Protein AF-0000000083548857 (afdb_homodimer)

pLDDT: mean 79.3, std 21.96, range [31.47, 98.75]

Nearest PDB structures (foldseek):
  2b0l-assembly1_A-2  TM=7.527E-01  e=9.906E-03  Bacillus subtilis
  3eco-assembly1_A  TM=6.206E-01  e=4.996E-03  Staphylococcus aureus subsp. aureus Mu50
  3e6m-assembly4_H  TM=4.960E-01  e=1.964E-02  Ruegeria pomeroyi
  3fm5-assembly3_D  TM=5.740E-01  e=5.657E-02  Rhodococcus jostii RHA1
  3cjn-assembly1_A-2  TM=5.282E-01  e=8.745E-02  Ruegeria pomeroyi DSS-3

Secondary structure (DSSP, 8-state):
--HHHHHHHH-SSEEEEEHHHHT-TTS-HHHHHHHHHHHHHS-TT-SEE---HHHHHHHHT--HHHHHHHHHHHHHTTSEEEE--TTSPPEEEEHHHHHHHHHHHHHHHHHHHHHHHHT----------------THHHHHHHT---/--HHHHHHHH-SSEEEEEHHHHT-TTS-HHHHHHHHHHHHHS-TT-SEE---HHHHHHHHT--HHHHHHHHHHHHHTTSEEEE--TTSPPEEEEHHHHHHHHHHHHHHHHHHHHHHHHT----------------HHHHHHHHT---

InterPro domains:
  IPR036388 Winged helix-like DNA-binding domain superfamily [G3DSA:1.10.10.10] (1-128)
  IPR036390 Winged helix DNA-binding domain superfamily [SSF46785] (10-87)

Sequence (294 aa):
MSKSKFIESNSQGYVNINKEFLFDTNLNNTDKTLYIVLQSTCWGDKDSCFPSQKTLAQAINRSIRTIQRSLKKLKQLGYILVELRIGTSNLYTMLKKIISQKSEKAVKKVNELRQKFGNKKKQDNWNDYPQREYNFDELEKKLLGWEMSKSKFIESNSQGYVNINKEFLFDTNLNNTDKTLYIVLQSTCWGDKDSCFPSQKTLAQAINRSIRTIQRSLKKLKQLGYILVELRIGTSNLYTMLKKIISQKSEKAVKKVNELRQKFGNKKKQDNWNDYPQREYNFDELEKKLLGWE

Solvent-accessible surface area (backbone atoms only — not comparable to full-atom values): 16847 Å² total; per-residue (Å²): 127,54,65,68,57,49,47,66,72,48,29,67,59,73,36,78,39,53,23,52,66,70,59,40,82,90,51,53,42,60,41,50,47,50,51,51,53,52,54,51,61,16,59,82,92,43,46,47,36,53,70,36,62,67,49,51,13,56,63,68,72,47,51,56,68,56,46,52,52,35,51,51,49,37,37,73,72,58,47,33,46,79,42,87,38,88,98,52,49,40,41,38,33,39,44,63,56,48,51,52,51,49,50,49,50,48,50,48,51,51,48,53,49,42,51,62,54,58,72,56,69,75,85,69,83,64,85,72,68,79,77,76,80,73,68,59,68,62,52,52,59,64,63,62,65,70,123,127,55,63,67,60,50,48,65,72,48,29,68,61,71,36,77,40,53,23,51,66,70,58,39,82,89,51,52,41,60,41,51,46,50,52,51,53,51,54,51,61,17,60,85,90,42,46,48,34,52,71,37,63,67,48,51,14,56,63,69,72,48,51,56,68,57,47,52,53,34,52,49,50,37,37,75,72,58,46,33,47,79,43,86,39,88,96,51,48,39,39,37,33,38,44,62,54,47,52,53,50,49,49,49,48,48,51,50,50,51,47,53,50,43,52,62,53,57,70,55,69,72,82,68,82,64,83,73,67,78,75,76,80,74,67,60,70,61,52,52,56,65,65,60,65,67,124

Structure (mmCIF, N/CA/C/O backbone):
data_AF-0000000083548857-model_v1
#
loop_
_entity.id
_entity.type
_entity.pdbx_description
1 polymer 'Helix-turn-helix domain-containing protein'
#
loop_
_atom_site.group_PDB
_atom_site.id
_atom_site.type_symbol
_atom_site.label_atom_id
_atom_site.label_alt_id
_atom_site.label_comp_id
_atom_site.label_asym_id
_atom_site.label_entity_id
_atom_site.label_seq_id
_atom_site.pdbx_PDB_ins_code
_atom_site.Cartn_x
_atom_site.Cartn_y
_atom_site.Cartn_z
_atom_site.occupancy
_atom_site.B_iso_or_equiv
_atom_site.auth_seq_id
_atom_site.auth_comp_id
_atom_site.auth_asym_id
_atom_site.auth_atom_id
_atom_site.pdbx_PDB_model_num
ATOM 1 N N . MET A 1 1 ? -22.156 -5.062 -6.836 1 59.81 1 MET A N 1
ATOM 2 C CA . MET A 1 1 ? -21.516 -3.895 -7.438 1 59.81 1 MET A CA 1
ATOM 3 C C . MET A 1 1 ? -20.469 -4.316 -8.461 1 59.81 1 MET A C 1
ATOM 5 O O . MET A 1 1 ? -19.688 -5.242 -8.219 1 59.81 1 MET A O 1
ATOM 9 N N . SER A 1 2 ? -20.562 -3.711 -9.688 1 74.75 2 SER A N 1
ATOM 10 C CA . SER A 1 2 ? -19.609 -4.043 -10.742 1 74.75 2 SER A CA 1
ATOM 11 C C . SER A 1 2 ? -18.203 -3.605 -10.383 1 74.75 2 SER A C 1
ATOM 13 O O . SER A 1 2 ? -18.016 -2.701 -9.562 1 74.75 2 SER A O 1
ATOM 15 N N . LYS A 1 3 ? -17.25 -4.348 -10.945 1 74.19 3 LYS A N 1
ATOM 16 C CA . LYS A 1 3 ? -15.836 -4.023 -10.773 1 74.19 3 LYS A CA 1
ATOM 17 C C . LYS A 1 3 ? -15.57 -2.549 -11.062 1 74.19 3 LYS A C 1
ATOM 19 O O . LYS A 1 3 ? -14.891 -1.871 -10.289 1 74.19 3 LYS A O 1
ATOM 24 N N . SER A 1 4 ? -16.078 -2.148 -12.117 1 74.69 4 SER A N 1
ATOM 25 C CA . SER A 1 4 ? -15.812 -0.795 -12.594 1 74.69 4 SER A CA 1
ATOM 26 C C . SER A 1 4 ? -16.375 0.247 -11.633 1 74.69 4 SER A C 1
ATOM 28 O O . SER A 1 4 ? -15.711 1.242 -11.328 1 74.69 4 SER A O 1
ATOM 30 N N . LYS A 1 5 ? -17.516 -0.033 -11.156 1 74.69 5 LYS A N 1
ATOM 31 C CA . LYS A 1 5 ? -18.172 0.924 -10.266 1 74.69 5 LYS A CA 1
ATOM 32 C C . LYS A 1 5 ? -17.453 1.009 -8.93 1 74.69 5 LYS A C 1
ATOM 34 O O . LYS A 1 5 ? -17.297 2.096 -8.367 1 74.69 5 LYS A O 1
ATOM 39 N N . PHE A 1 6 ? -16.984 -0.114 -8.523 1 83.31 6 PHE A N 1
ATOM 40 C CA . PHE A 1 6 ? -16.266 -0.167 -7.246 1 83.31 6 PHE A CA 1
ATOM 41 C C . PHE A 1 6 ? -14.977 0.636 -7.316 1 83.31 6 PHE A C 1
ATOM 43 O O . PHE A 1 6 ? -14.695 1.451 -6.434 1 83.31 6 PHE A O 1
ATOM 50 N N . ILE A 1 7 ? -14.312 0.437 -8.352 1 79.12 7 ILE A N 1
ATOM 51 C CA . ILE A 1 7 ? -13.016 1.083 -8.508 1 79.12 7 ILE A CA 1
ATOM 52 C C . ILE A 1 7 ? -13.203 2.592 -8.641 1 79.12 7 ILE A C 1
ATOM 54 O O . ILE A 1 7 ? -12.484 3.369 -8 1 79.12 7 ILE A O 1
ATOM 58 N N . GLU A 1 8 ? -14.141 2.926 -9.398 1 78.44 8 GLU A N 1
ATOM 59 C CA . GLU A 1 8 ? -14.398 4.348 -9.609 1 78.44 8 GLU A CA 1
ATOM 60 C C . GLU A 1 8 ? -14.797 5.039 -8.312 1 78.44 8 GLU A C 1
ATOM 62 O O . GLU A 1 8 ? -14.367 6.164 -8.039 1 78.44 8 GLU A O 1
ATOM 67 N N . SER A 1 9 ? -15.492 4.34 -7.539 1 80.44 9 SER A N 1
ATOM 68 C CA . SER A 1 9 ? -16.016 4.941 -6.316 1 80.44 9 SER A CA 1
ATOM 69 C C . SER A 1 9 ? -14.953 4.996 -5.227 1 80.44 9 SER A C 1
ATOM 71 O O . SER A 1 9 ? -15.031 5.824 -4.312 1 80.44 9 SER A O 1
ATOM 73 N N . ASN A 1 10 ? -13.922 4.184 -5.391 1 83.5 10 ASN A N 1
ATOM 74 C CA . ASN A 1 10 ? -12.953 4.066 -4.305 1 83.5 10 ASN A CA 1
ATOM 75 C C . ASN A 1 10 ? -11.57 4.566 -4.727 1 83.5 10 ASN A C 1
ATOM 77 O O . ASN A 1 10 ? -10.625 4.535 -3.936 1 83.5 10 ASN A O 1
ATOM 81 N N . SER A 1 11 ? -11.531 5.066 -5.898 1 85.62 11 SER A N 1
ATOM 82 C CA . SER A 1 11 ? -10.211 5.379 -6.438 1 85.62 11 SER A CA 1
ATOM 83 C C . SER A 1 11 ? -9.812 6.816 -6.117 1 85.62 11 SER A C 1
ATOM 85 O O . SER A 1 11 ? -8.719 7.258 -6.48 1 85.62 11 SER A O 1
ATOM 87 N N . GLN A 1 12 ? -10.586 7.508 -5.359 1 88.06 12 GLN A N 1
ATOM 88 C CA . GLN A 1 12 ? -10.266 8.891 -5.035 1 88.06 12 GLN A CA 1
ATOM 89 C C . GLN A 1 12 ? -9.664 9.008 -3.637 1 88.06 12 GLN A C 1
ATOM 91 O O . GLN A 1 12 ? -10.047 8.258 -2.73 1 88.06 12 GLN A O 1
ATOM 96 N N . GLY A 1 13 ? -8.633 9.844 -3.602 1 90.56 13 GLY A N 1
ATOM 97 C CA . GLY A 1 13 ? -8.062 10.125 -2.297 1 90.56 13 GLY A CA 1
ATOM 98 C C . GLY A 1 13 ? -6.828 9.297 -1.997 1 90.56 13 GLY A C 1
ATOM 99 O O . GLY A 1 13 ? -6.094 8.906 -2.91 1 90.56 13 GLY A O 1
ATOM 100 N N . TYR A 1 14 ? -6.539 9.266 -0.632 1 92.56 14 TYR A N 1
ATOM 101 C CA . TYR A 1 14 ? -5.316 8.602 -0.191 1 92.56 14 TYR A CA 1
ATOM 102 C C . TYR A 1 14 ? -5.609 7.605 0.926 1 92.56 14 TYR A C 1
ATOM 104 O O . TYR A 1 14 ? -6.613 7.73 1.63 1 92.56 14 TYR A O 1
ATOM 112 N N . VAL A 1 15 ? -4.758 6.605 1.013 1 93.38 15 VAL A N 1
ATOM 113 C CA . VAL A 1 15 ? -4.781 5.672 2.133 1 93.38 15 VAL A CA 1
ATOM 114 C C . VAL A 1 15 ? -3.424 5.664 2.832 1 93.38 15 VAL A C 1
ATOM 116 O O . VAL A 1 15 ? -2.381 5.68 2.174 1 93.38 15 VAL A O 1
ATOM 119 N N . ASN A 1 16 ? -3.469 5.754 4.152 1 92.5 16 ASN A N 1
ATOM 120 C CA . ASN A 1 16 ? -2.242 5.746 4.941 1 92.5 16 ASN A CA 1
ATOM 121 C C . ASN A 1 16 ? -1.907 4.34 5.438 1 92.5 16 ASN A C 1
ATOM 123 O O . ASN A 1 16 ? -2.75 3.672 6.035 1 92.5 16 ASN A O 1
ATOM 127 N N . ILE A 1 17 ? -0.696 3.936 5.27 1 93.69 17 ILE A N 1
ATOM 128 C CA . ILE A 1 17 ? -0.294 2.578 5.621 1 93.69 17 ILE A CA 1
ATOM 129 C C . ILE A 1 17 ? 0.861 2.625 6.621 1 93.69 17 ILE A C 1
ATOM 131 O O . ILE A 1 17 ? 1.849 3.33 6.402 1 93.69 17 ILE A O 1
ATOM 135 N N . ASN A 1 18 ? 0.646 1.891 7.715 1 93.44 18 ASN A N 1
ATOM 136 C CA . ASN A 1 18 ? 1.727 1.745 8.688 1 93.44 18 ASN A CA 1
ATOM 137 C C . ASN A 1 18 ? 2.904 0.969 8.102 1 93.44 18 ASN A C 1
ATOM 139 O O . ASN A 1 18 ? 2.725 -0.122 7.559 1 93.44 18 ASN A O 1
ATOM 143 N N . LYS A 1 19 ? 4.074 1.509 8.266 1 93.56 19 LYS A N 1
ATOM 144 C CA . LYS A 1 19 ? 5.246 0.902 7.641 1 93.56 19 LYS A CA 1
ATOM 145 C C . LYS A 1 19 ? 5.602 -0.424 8.305 1 93.56 19 LYS A C 1
ATOM 147 O O . LYS A 1 19 ? 6.121 -1.332 7.66 1 93.56 19 LYS A O 1
ATOM 152 N N . GLU A 1 20 ? 5.312 -0.553 9.578 1 91.94 20 GLU A N 1
ATOM 153 C CA . GLU A 1 20 ? 5.547 -1.833 10.242 1 91.94 20 GLU A CA 1
ATOM 154 C C . GLU A 1 20 ? 4.793 -2.961 9.547 1 91.94 20 GLU A C 1
ATOM 156 O O . GLU A 1 20 ? 5.32 -4.062 9.375 1 91.94 20 GLU A O 1
ATOM 161 N N . PHE A 1 21 ? 3.58 -2.656 9.164 1 94.06 21 PHE A N 1
ATOM 162 C CA . PHE A 1 21 ? 2.76 -3.594 8.406 1 94.06 21 PHE A CA 1
ATOM 163 C C . PHE A 1 21 ? 3.404 -3.914 7.062 1 94.06 21 PHE A C 1
ATOM 165 O O . PHE A 1 21 ? 3.467 -5.078 6.66 1 94.06 21 PHE A O 1
ATOM 172 N N . LEU A 1 22 ? 3.896 -2.891 6.441 1 95.19 22 LEU A N 1
ATOM 173 C CA . LEU A 1 22 ? 4.414 -2.988 5.078 1 95.19 22 LEU A CA 1
ATOM 174 C C . LEU A 1 22 ? 5.59 -3.957 5.012 1 95.19 22 LEU A C 1
ATOM 176 O O . LEU A 1 22 ? 5.742 -4.688 4.031 1 95.19 22 LEU A O 1
ATOM 180 N N . PHE A 1 23 ? 6.359 -4.07 6.078 1 94.19 23 PHE A N 1
ATOM 181 C CA . PHE A 1 23 ? 7.598 -4.836 6.043 1 94.19 23 PHE A CA 1
ATOM 182 C C . PHE A 1 23 ? 7.449 -6.145 6.812 1 94.19 23 PHE A C 1
ATOM 184 O O . PHE A 1 23 ? 8.438 -6.816 7.102 1 94.19 23 PHE A O 1
ATOM 191 N N . ASP A 1 24 ? 6.238 -6.504 7.156 1 93.19 24 ASP A N 1
ATOM 192 C CA . ASP A 1 24 ? 6 -7.797 7.793 1 93.19 24 ASP A CA 1
ATOM 193 C C . ASP A 1 24 ? 6.297 -8.945 6.832 1 93.19 24 ASP A C 1
ATOM 195 O O . ASP A 1 24 ? 5.602 -9.117 5.828 1 93.19 24 ASP A O 1
ATOM 199 N N . THR A 1 25 ? 7.277 -9.789 7.184 1 91.69 25 THR A N 1
ATOM 200 C CA . THR A 1 25 ? 7.773 -10.828 6.289 1 91.69 25 THR A CA 1
ATOM 201 C C . THR A 1 25 ? 6.836 -12.031 6.289 1 91.69 25 THR A C 1
ATOM 203 O O . THR A 1 25 ? 6.965 -12.922 5.445 1 91.69 25 THR A O 1
ATOM 206 N N . ASN A 1 26 ? 5.855 -12.055 7.129 1 95.12 26 ASN A N 1
ATOM 207 C CA . ASN A 1 26 ? 4.883 -13.141 7.152 1 95.12 26 ASN A CA 1
ATOM 208 C C . ASN A 1 26 ? 3.828 -12.969 6.062 1 95.12 26 ASN A C 1
ATOM 210 O O . ASN A 1 26 ? 3.088 -13.906 5.758 1 95.12 26 ASN A O 1
ATOM 214 N N . LEU A 1 27 ? 3.768 -11.766 5.508 1 96.88 27 LEU A N 1
ATOM 215 C CA . LEU A 1 27 ? 2.771 -11.453 4.488 1 96.88 27 LEU A CA 1
ATOM 216 C C . LEU A 1 27 ? 3.4 -11.445 3.1 1 96.88 27 LEU A C 1
ATOM 218 O O . LEU A 1 27 ? 4.508 -10.93 2.92 1 96.88 27 LEU A O 1
ATOM 222 N N . ASN A 1 28 ? 2.744 -12.086 2.176 1 97 28 ASN A N 1
ATOM 223 C CA . ASN A 1 28 ? 3.174 -11.945 0.79 1 97 28 ASN A CA 1
ATOM 224 C C . ASN A 1 28 ? 2.559 -10.711 0.134 1 97 28 ASN A C 1
ATOM 226 O O . ASN A 1 28 ? 1.797 -9.984 0.768 1 97 28 ASN A O 1
ATOM 230 N N . ASN A 1 29 ? 2.891 -10.477 -1.098 1 97.06 29 ASN A N 1
ATOM 231 C CA . ASN A 1 29 ? 2.484 -9.242 -1.762 1 97.06 29 ASN A CA 1
ATOM 232 C C . ASN A 1 29 ? 0.973 -9.188 -1.961 1 97.06 29 ASN A C 1
ATOM 234 O O . ASN A 1 29 ? 0.376 -8.109 -1.908 1 97.06 29 ASN A O 1
ATOM 238 N N . THR A 1 30 ? 0.379 -10.32 -2.197 1 97.81 30 THR A N 1
ATOM 239 C CA . THR A 1 30 ? -1.071 -10.367 -2.348 1 97.81 30 THR A CA 1
ATOM 240 C C . THR A 1 30 ? -1.765 -10.023 -1.034 1 97.81 30 THR A C 1
ATOM 242 O O . THR A 1 30 ? -2.729 -9.25 -1.02 1 97.81 30 THR A O 1
ATOM 245 N N . ASP A 1 31 ? -1.218 -10.617 0.069 1 98.38 31 ASP A N 1
ATOM 246 C CA . ASP A 1 31 ? -1.749 -10.305 1.392 1 98.38 31 ASP A CA 1
ATOM 247 C C . ASP A 1 31 ? -1.692 -8.805 1.663 1 98.38 31 ASP A C 1
ATOM 249 O O . ASP A 1 31 ? -2.668 -8.219 2.137 1 98.38 31 ASP A O 1
ATOM 253 N N . LYS A 1 32 ? -0.555 -8.25 1.347 1 97.94 32 LYS A N 1
ATOM 254 C CA . LYS A 1 32 ? -0.338 -6.824 1.589 1 97.94 32 LYS A CA 1
ATOM 255 C C . LYS A 1 32 ? -1.281 -5.973 0.743 1 97.94 32 LYS A C 1
ATOM 257 O O . LYS A 1 32 ? -1.911 -5.043 1.251 1 97.94 32 LYS A O 1
ATOM 262 N N . THR A 1 33 ? -1.412 -6.297 -0.483 1 97.81 33 THR A N 1
ATOM 263 C CA . THR A 1 33 ? -2.287 -5.543 -1.376 1 97.81 33 THR A CA 1
ATOM 264 C C . THR A 1 33 ? -3.738 -5.641 -0.917 1 97.81 33 THR A C 1
ATOM 266 O O . THR A 1 33 ? -4.461 -4.641 -0.909 1 97.81 33 THR A O 1
ATOM 269 N N . LEU A 1 34 ? -4.137 -6.809 -0.519 1 98.38 34 LEU A N 1
ATOM 270 C CA . LEU A 1 34 ? -5.508 -6.996 -0.059 1 98.38 34 LEU A CA 1
ATOM 271 C C . LEU A 1 34 ? -5.793 -6.137 1.168 1 98.38 34 LEU A C 1
ATOM 273 O O . LEU A 1 34 ? -6.836 -5.48 1.245 1 98.38 34 LEU A O 1
ATOM 277 N N . TYR A 1 35 ? -4.867 -6.18 2.104 1 98.31 35 TYR A N 1
ATOM 278 C CA . TYR A 1 35 ? -5.031 -5.383 3.314 1 98.31 35 TYR A CA 1
ATOM 279 C C . TYR A 1 35 ? -5.16 -3.902 2.979 1 98.31 35 TYR A C 1
ATOM 281 O O . TYR A 1 35 ? -6.012 -3.205 3.533 1 98.31 35 TYR A O 1
ATOM 289 N N . ILE A 1 36 ? -4.367 -3.443 2.111 1 97.56 36 ILE A N 1
ATOM 290 C CA . ILE A 1 36 ? -4.355 -2.029 1.752 1 97.56 36 ILE A CA 1
ATOM 291 C C . ILE A 1 36 ? -5.656 -1.666 1.043 1 97.56 36 ILE A C 1
ATOM 293 O O . ILE A 1 36 ? -6.234 -0.605 1.293 1 97.56 36 ILE A O 1
ATOM 297 N N . VAL A 1 37 ? -6.137 -2.516 0.145 1 96.88 37 VAL A N 1
ATOM 298 C CA . VAL A 1 37 ? -7.398 -2.309 -0.555 1 96.88 37 VAL A CA 1
ATOM 299 C C . VAL A 1 37 ? -8.547 -2.268 0.451 1 96.88 37 VAL A C 1
ATOM 301 O O . VAL A 1 37 ? -9.398 -1.378 0.395 1 96.88 37 VAL A O 1
ATOM 304 N N . LEU A 1 38 ? -8.57 -3.182 1.414 1 97.31 38 LEU A N 1
ATOM 305 C CA . LEU A 1 38 ? -9.57 -3.17 2.469 1 97.31 38 LEU A CA 1
ATOM 306 C C . LEU A 1 38 ? -9.555 -1.846 3.225 1 97.31 38 LEU A C 1
ATOM 308 O O . LEU A 1 38 ? -10.594 -1.207 3.393 1 97.31 38 LEU A O 1
ATOM 312 N N . GLN A 1 39 ? -8.367 -1.503 3.65 1 95.75 39 GLN A N 1
ATOM 313 C CA . GLN A 1 39 ? -8.219 -0.27 4.418 1 95.75 39 GLN A CA 1
ATOM 314 C C . GLN A 1 39 ? -8.703 0.937 3.617 1 95.75 39 GLN A C 1
ATOM 316 O O . GLN A 1 39 ? -9.312 1.852 4.172 1 95.75 39 GLN A O 1
ATOM 321 N N . SER A 1 40 ? -8.445 0.937 2.33 1 94.88 40 SER A N 1
ATOM 322 C CA . SER A 1 40 ? -8.82 2.049 1.463 1 94.88 40 SER A CA 1
ATOM 323 C C . SER A 1 40 ? -10.336 2.158 1.327 1 94.88 40 SER A C 1
ATOM 325 O O . SER A 1 40 ? -10.859 3.211 0.948 1 94.88 40 SER A O 1
ATOM 327 N N . THR A 1 41 ? -11.055 1.073 1.578 1 94 41 THR A N 1
ATOM 328 C CA . THR A 1 41 ? -12.5 1.053 1.429 1 94 41 THR A CA 1
ATOM 329 C C . THR A 1 41 ? -13.188 1.476 2.727 1 94 41 THR A C 1
ATOM 331 O O . THR A 1 41 ? -14.391 1.723 2.746 1 94 41 THR A O 1
ATOM 334 N N . CYS A 1 42 ? -12.336 1.498 3.854 1 93.56 42 CYS A N 1
ATOM 335 C CA . CYS A 1 42 ? -12.852 2.01 5.117 1 93.56 42 CYS A CA 1
ATOM 336 C C . CYS A 1 42 ? -12.852 3.533 5.133 1 93.56 42 CYS A C 1
ATOM 338 O O . CYS A 1 42 ? -11.859 4.152 5.512 1 93.56 42 CYS A O 1
ATOM 340 N N . TRP A 1 43 ? -13.867 4.148 4.789 1 85.38 43 TRP A N 1
ATOM 341 C CA . TRP A 1 43 ? -13.922 5.574 4.48 1 85.38 43 TRP A CA 1
ATOM 342 C C . TRP A 1 43 ? -13.805 6.41 5.754 1 85.38 43 TRP A C 1
ATOM 344 O O . TRP A 1 43 ? -14.383 6.066 6.785 1 85.38 43 TRP A O 1
ATOM 354 N N . GLY A 1 44 ? -13.023 7.484 5.617 1 79.38 44 GLY A N 1
ATOM 355 C CA . GLY A 1 44 ? -12.914 8.453 6.699 1 79.38 44 GLY A CA 1
ATOM 356 C C . GLY A 1 44 ? -12.289 7.871 7.953 1 79.38 44 GLY A C 1
ATOM 357 O O . GLY A 1 44 ? -11.227 7.254 7.898 1 79.38 44 GLY A O 1
ATOM 358 N N . ASP A 1 45 ? -12.891 8.062 9.031 1 81.94 45 ASP A N 1
ATOM 359 C CA . ASP A 1 45 ? -12.391 7.633 10.336 1 81.94 45 ASP A CA 1
ATOM 360 C C . ASP A 1 45 ? -12.961 6.266 10.711 1 81.94 45 ASP A C 1
ATOM 362 O O . ASP A 1 45 ? -12.742 5.785 11.828 1 81.94 45 ASP A O 1
ATOM 366 N N . LYS A 1 46 ? -13.523 5.59 9.734 1 91.19 46 LYS A N 1
ATOM 367 C CA . LYS A 1 46 ? -14.078 4.27 10.023 1 91.19 46 LYS A CA 1
ATOM 368 C C . LYS A 1 46 ? -12.984 3.209 10.055 1 91.19 46 LYS A C 1
ATOM 370 O O . LYS A 1 46 ? -12.047 3.252 9.258 1 91.19 46 LYS A O 1
ATOM 375 N N . ASP A 1 47 ? -13.117 2.33 11.008 1 93.81 47 ASP A N 1
ATOM 376 C CA . ASP A 1 47 ? -12.156 1.247 11.133 1 93.81 47 ASP A CA 1
ATOM 377 C C . ASP A 1 47 ? -12.711 -0.061 10.586 1 93.81 47 ASP A C 1
ATOM 379 O O . ASP A 1 47 ? -12.086 -1.113 10.703 1 93.81 47 ASP A O 1
ATOM 383 N N . SER A 1 48 ? -13.945 0.031 9.969 1 96.06 48 SER A N 1
ATOM 384 C CA . SER A 1 48 ? -14.586 -1.173 9.445 1 96.06 48 SER A CA 1
ATOM 385 C C . SER A 1 48 ? -15.18 -0.93 8.062 1 96.06 48 SER A C 1
ATOM 387 O O . SER A 1 48 ? -15.492 0.208 7.707 1 96.06 48 SER A O 1
ATOM 389 N N . CYS A 1 49 ? -15.273 -1.945 7.234 1 96.62 49 CYS A N 1
ATOM 390 C CA . CYS A 1 49 ? -15.805 -1.941 5.875 1 96.62 49 CYS A CA 1
ATOM 391 C C . CYS A 1 49 ? -16.344 -3.316 5.496 1 96.62 49 CYS A C 1
ATOM 393 O O . CYS A 1 49 ? -16.094 -4.301 6.195 1 96.62 49 CYS A O 1
ATOM 395 N N . PHE A 1 50 ? -17.141 -3.35 4.324 1 96.44 50 PHE A N 1
ATOM 396 C CA . PHE A 1 50 ? -17.781 -4.629 4.035 1 96.44 50 PHE A CA 1
ATOM 397 C C . PHE A 1 50 ? -17.828 -4.883 2.535 1 96.44 50 PHE A C 1
ATOM 399 O O . PHE A 1 50 ? -18.891 -5.223 1.991 1 96.44 50 PHE A O 1
ATOM 406 N N . PRO A 1 51 ? -16.75 -4.734 1.9 1 96.12 51 PRO A N 1
ATOM 407 C CA . PRO A 1 51 ? -16.734 -5.172 0.503 1 96.12 51 PRO A CA 1
ATOM 408 C C . PRO A 1 51 ? -16.891 -6.684 0.358 1 96.12 51 PRO A C 1
ATOM 410 O O . PRO A 1 51 ? -16.391 -7.445 1.183 1 96.12 51 PRO A O 1
ATOM 413 N N . SER A 1 52 ? -17.609 -7.051 -0.727 1 96.94 52 SER A N 1
ATOM 414 C CA . SER A 1 52 ? -17.75 -8.484 -0.961 1 96.94 52 SER A CA 1
ATOM 415 C C . SER A 1 52 ? -16.438 -9.109 -1.396 1 96.94 52 SER A C 1
ATOM 417 O O . SER A 1 52 ? -15.562 -8.422 -1.928 1 96.94 52 SER A O 1
ATOM 419 N N . GLN A 1 53 ? -16.328 -10.414 -1.167 1 97.31 53 GLN A N 1
ATOM 420 C CA . GLN A 1 53 ? -15.133 -11.125 -1.614 1 97.31 53 GLN A CA 1
ATOM 421 C C . GLN A 1 53 ? -14.992 -11.055 -3.131 1 97.31 53 GLN A C 1
ATOM 423 O O . GLN A 1 53 ? -13.875 -10.977 -3.65 1 97.31 53 GLN A O 1
ATOM 428 N N . LYS A 1 54 ? -16.109 -11.078 -3.801 1 96.56 54 LYS A N 1
ATOM 429 C CA . LYS A 1 54 ? -16.094 -10.945 -5.254 1 96.56 54 LYS A CA 1
ATOM 430 C C . LYS A 1 54 ? -15.523 -9.594 -5.676 1 96.56 54 LYS A C 1
ATOM 432 O O . LYS A 1 54 ? -14.695 -9.523 -6.59 1 96.56 54 LYS A O 1
ATOM 437 N N . THR A 1 55 ? -15.961 -8.555 -5.004 1 94.94 55 THR A N 1
ATOM 438 C CA . THR A 1 55 ? -15.469 -7.203 -5.27 1 94.94 55 THR A CA 1
ATOM 439 C C . THR A 1 55 ? -13.969 -7.117 -5.012 1 94.94 55 THR A C 1
ATOM 441 O O . THR A 1 55 ? -13.227 -6.555 -5.82 1 94.94 55 THR A O 1
ATOM 444 N N . LEU A 1 56 ? -13.508 -7.688 -3.949 1 96.44 56 LEU A N 1
ATOM 445 C CA . LEU A 1 56 ? -12.094 -7.691 -3.588 1 96.44 56 LEU A CA 1
ATOM 446 C C . LEU A 1 56 ? -11.273 -8.453 -4.621 1 96.44 56 LEU A C 1
ATOM 448 O O . LEU A 1 56 ? -10.203 -7.996 -5.027 1 96.44 56 LEU A O 1
ATOM 452 N N . ALA A 1 57 ? -11.805 -9.594 -5.023 1 96.81 57 ALA A N 1
ATOM 453 C CA . ALA A 1 57 ? -11.133 -10.422 -6.02 1 96.81 57 ALA A CA 1
ATOM 454 C C . ALA A 1 57 ? -10.93 -9.656 -7.324 1 96.81 57 ALA A C 1
ATOM 456 O O . ALA A 1 57 ? -9.844 -9.68 -7.902 1 96.81 57 ALA A O 1
ATOM 457 N N . GLN A 1 58 ? -11.93 -8.953 -7.734 1 93.69 58 GLN A N 1
ATOM 458 C CA . GLN A 1 58 ? -11.859 -8.164 -8.961 1 93.69 58 GLN A CA 1
ATOM 459 C C . GLN A 1 58 ? -10.914 -6.977 -8.797 1 93.69 58 GLN A C 1
ATOM 461 O O . GLN A 1 58 ? -10.125 -6.684 -9.703 1 93.69 58 GLN A O 1
ATOM 466 N N . ALA A 1 59 ? -10.914 -6.348 -7.672 1 92.06 59 ALA A N 1
ATOM 467 C CA . ALA A 1 59 ? -10.102 -5.16 -7.418 1 92.06 59 ALA A CA 1
ATOM 468 C C . ALA A 1 59 ? -8.609 -5.496 -7.457 1 92.06 59 ALA A C 1
ATOM 470 O O . ALA A 1 59 ? -7.801 -4.691 -7.93 1 92.06 59 ALA A O 1
ATOM 471 N N . ILE A 1 60 ? -8.211 -6.703 -7.008 1 93.56 60 ILE A N 1
ATOM 472 C CA . ILE A 1 60 ? -6.785 -7.004 -6.922 1 93.56 60 ILE A CA 1
ATOM 473 C C . ILE A 1 60 ? -6.41 -8.039 -7.977 1 93.56 60 ILE A C 1
ATOM 475 O O . ILE A 1 60 ? -5.273 -8.523 -8 1 93.56 60 ILE A O 1
ATOM 479 N N . ASN A 1 61 ? -7.383 -8.391 -8.82 1 93.81 61 ASN A N 1
ATOM 480 C CA . ASN A 1 61 ? -7.191 -9.312 -9.938 1 93.81 61 ASN A CA 1
ATOM 481 C C . ASN A 1 61 ? -6.664 -10.664 -9.461 1 93.81 61 ASN A C 1
ATOM 483 O O . ASN A 1 61 ? -5.645 -11.141 -9.961 1 93.81 61 ASN A O 1
ATOM 487 N N . ARG A 1 62 ? -7.371 -11.227 -8.508 1 97 62 ARG A N 1
ATOM 488 C CA . ARG A 1 62 ? -7.082 -12.555 -7.984 1 97 62 ARG A CA 1
ATOM 489 C C . ARG A 1 62 ? -8.359 -13.367 -7.82 1 97 62 ARG A C 1
ATOM 491 O O . ARG A 1 62 ? -9.461 -12.82 -7.887 1 97 62 ARG A O 1
ATOM 498 N N . SER A 1 63 ? -8.219 -14.641 -7.676 1 98.12 63 SER A N 1
ATOM 499 C CA . SER A 1 63 ? -9.367 -15.531 -7.496 1 98.12 63 SER A CA 1
ATOM 500 C C . SER A 1 63 ? -9.977 -15.367 -6.109 1 98.12 63 SER A C 1
ATOM 502 O O . SER A 1 63 ? -9.297 -14.945 -5.172 1 98.12 63 SER A O 1
ATOM 504 N N . ILE A 1 64 ? -11.258 -15.734 -6 1 97.88 64 ILE A N 1
ATOM 505 C CA . ILE A 1 64 ? -11.945 -15.703 -4.715 1 97.88 64 ILE A CA 1
ATOM 506 C C . ILE A 1 64 ? -11.219 -16.609 -3.721 1 97.88 64 ILE A C 1
ATOM 508 O O . ILE A 1 64 ? -11.117 -16.281 -2.535 1 97.88 64 ILE A O 1
ATOM 512 N N . ARG A 1 65 ? -10.703 -17.672 -4.227 1 98.62 65 ARG A N 1
ATOM 513 C CA . ARG A 1 65 ? -9.953 -18.578 -3.367 1 98.62 65 ARG A CA 1
ATOM 514 C C . ARG A 1 65 ? -8.727 -17.891 -2.775 1 98.62 65 ARG A C 1
ATOM 516 O O . ARG A 1 65 ?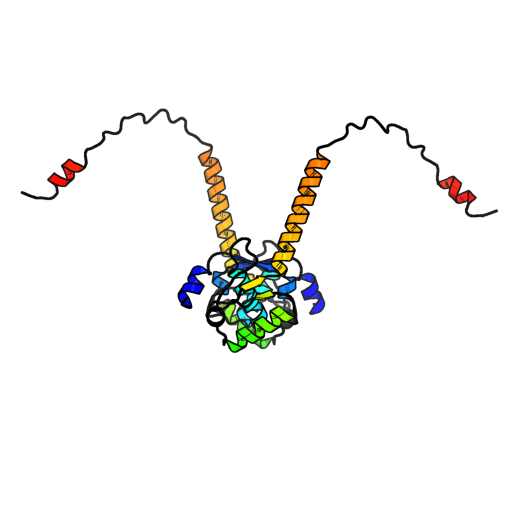 -8.422 -18.062 -1.595 1 98.62 65 ARG A O 1
ATOM 523 N N . THR A 1 66 ? -7.988 -17.125 -3.57 1 98.5 66 THR A N 1
ATOM 524 C CA . THR A 1 66 ? -6.816 -16.375 -3.115 1 98.5 66 THR A CA 1
ATOM 525 C C . THR A 1 66 ? -7.207 -15.336 -2.07 1 98.5 66 THR A C 1
ATOM 527 O O . THR A 1 66 ? -6.5 -15.148 -1.077 1 98.5 66 THR A O 1
ATOM 530 N N . ILE A 1 67 ? -8.336 -14.695 -2.283 1 98.62 67 ILE A N 1
ATOM 531 C CA . ILE A 1 67 ? -8.852 -13.711 -1.337 1 98.62 67 ILE A CA 1
ATOM 532 C C . ILE A 1 67 ? -9.141 -14.383 0.002 1 98.62 67 ILE A C 1
ATOM 534 O O . ILE A 1 67 ? -8.742 -13.883 1.056 1 98.62 67 ILE A O 1
ATOM 538 N N . GLN A 1 68 ? -9.75 -15.508 -0.083 1 98.69 68 GLN A N 1
ATOM 539 C CA . GLN A 1 68 ? -10.102 -16.234 1.129 1 98.69 68 GLN A CA 1
ATOM 540 C C . GLN A 1 68 ? -8.852 -16.656 1.905 1 98.69 68 GLN A C 1
ATOM 542 O O . GLN A 1 68 ? -8.812 -16.547 3.133 1 98.69 68 GLN A O 1
ATOM 547 N N . ARG A 1 69 ? -7.871 -17.094 1.243 1 98.75 69 ARG A N 1
ATOM 548 C CA . ARG A 1 69 ? -6.617 -17.484 1.879 1 98.75 69 ARG A CA 1
ATOM 549 C C . ARG A 1 69 ? -5.941 -16.281 2.537 1 98.75 69 ARG A C 1
ATOM 551 O O . ARG A 1 69 ? -5.441 -16.375 3.66 1 98.75 69 ARG A O 1
ATOM 558 N N . SER A 1 70 ? -5.922 -15.203 1.835 1 98.75 70 SER A N 1
ATOM 559 C CA . SER A 1 70 ? -5.297 -13.992 2.357 1 98.75 70 SER A CA 1
ATOM 560 C C . SER A 1 70 ? -6.07 -13.445 3.555 1 98.75 70 SER A C 1
ATOM 562 O 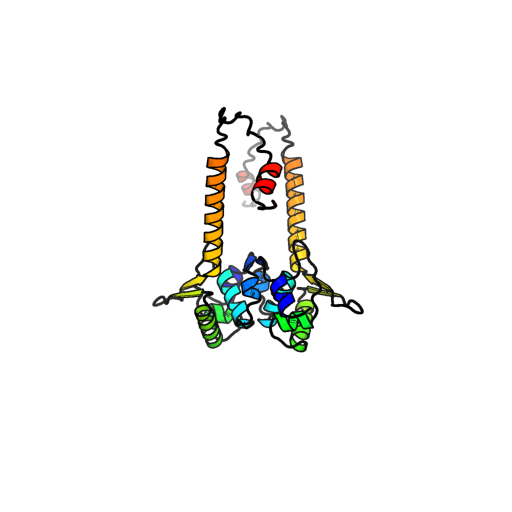O . SER A 1 70 ? -5.469 -12.992 4.531 1 98.75 70 SER A O 1
ATOM 564 N N . LEU A 1 71 ? -7.398 -13.469 3.461 1 98.75 71 LEU A N 1
ATOM 565 C CA . LEU A 1 71 ? -8.219 -13.023 4.582 1 98.75 71 LEU A CA 1
ATOM 566 C C . LEU A 1 71 ? -7.949 -13.867 5.824 1 98.75 71 LEU A C 1
ATOM 568 O O . LEU A 1 71 ? -7.863 -13.336 6.934 1 98.75 71 LEU A O 1
ATOM 572 N N . LYS A 1 72 ? -7.859 -15.141 5.633 1 98.75 72 LYS A N 1
ATOM 573 C CA . LYS A 1 72 ? -7.555 -16.047 6.742 1 98.75 72 LYS A CA 1
ATOM 574 C C . LYS A 1 72 ? -6.207 -15.711 7.367 1 98.75 72 LYS A C 1
ATOM 576 O O . LYS A 1 72 ? -6.082 -15.648 8.594 1 98.75 72 LYS A O 1
ATOM 581 N N . LYS A 1 73 ? -5.254 -15.492 6.555 1 98.69 73 LYS A N 1
ATOM 582 C CA . LYS A 1 73 ? -3.914 -15.156 7.027 1 98.69 73 LYS A CA 1
ATOM 583 C C . LYS A 1 73 ? -3.912 -13.836 7.785 1 98.69 73 LYS A C 1
ATOM 585 O O . LYS A 1 73 ? -3.34 -13.734 8.875 1 98.69 73 LYS A O 1
ATOM 590 N N . LEU A 1 74 ? -4.52 -12.828 7.207 1 98.56 74 LEU A N 1
ATOM 591 C CA . LEU A 1 74 ? -4.605 -11.516 7.828 1 98.56 74 LEU A CA 1
ATOM 592 C C . LEU A 1 74 ? -5.305 -11.594 9.18 1 98.56 74 LEU A C 1
ATOM 594 O O . LEU A 1 74 ? -4.922 -10.906 10.125 1 98.56 74 LEU A O 1
ATOM 598 N N . LYS A 1 75 ? -6.344 -12.438 9.188 1 98.5 75 LYS A N 1
ATOM 599 C CA . LYS A 1 75 ? -7.051 -12.664 10.445 1 98.5 75 LYS A CA 1
ATOM 600 C C . LYS A 1 75 ? -6.152 -13.352 11.469 1 98.5 75 LYS A C 1
ATOM 602 O O . LYS A 1 75 ? -6.059 -12.914 12.617 1 98.5 75 LYS A O 1
ATOM 607 N N . GLN A 1 76 ? -5.426 -14.375 11.07 1 98.25 76 GLN A N 1
ATOM 608 C CA . GLN A 1 76 ? -4.555 -15.156 11.938 1 98.25 76 GLN A CA 1
ATOM 609 C C . GLN A 1 76 ? -3.42 -14.305 12.5 1 98.25 76 GLN A C 1
ATOM 611 O O . GLN A 1 76 ? -3.006 -14.484 13.648 1 98.25 76 GLN A O 1
ATOM 616 N N . LEU A 1 77 ? -2.953 -13.375 11.711 1 97.56 77 LEU A N 1
ATOM 617 C CA . LEU A 1 77 ? -1.822 -12.547 12.109 1 97.56 77 LEU A CA 1
ATOM 618 C C . LEU A 1 77 ? -2.293 -11.328 12.898 1 97.56 77 LEU A C 1
ATOM 620 O O . LEU A 1 77 ? -1.478 -10.516 13.336 1 97.56 77 LEU A O 1
ATOM 624 N N . GLY A 1 78 ? -3.586 -11.102 13.023 1 96.81 78 GLY A N 1
ATOM 625 C CA . GLY A 1 78 ? -4.133 -10.062 13.883 1 96.81 78 GLY A CA 1
ATOM 626 C C . GLY A 1 78 ? -4.246 -8.719 13.195 1 96.81 78 GLY A C 1
ATOM 627 O O . GLY A 1 78 ? -4.258 -7.676 13.852 1 96.81 78 GLY A O 1
ATOM 628 N N . TYR A 1 79 ? -4.297 -8.719 11.898 1 97.5 79 TYR A N 1
ATOM 629 C CA . TYR A 1 79 ? -4.422 -7.465 11.172 1 97.5 79 TYR A CA 1
ATOM 630 C C . TYR A 1 79 ? -5.887 -7.07 11.016 1 97.5 79 TYR A C 1
ATOM 632 O O . TYR A 1 79 ? -6.215 -5.879 10.984 1 97.5 79 TYR A O 1
ATOM 640 N N . ILE A 1 80 ? -6.773 -8.078 10.875 1 98.19 80 ILE A N 1
ATOM 641 C CA . ILE A 1 80 ? -8.188 -7.789 10.695 1 98.19 80 ILE A CA 1
ATOM 642 C C . ILE A 1 80 ? -9.023 -8.742 11.539 1 98.19 80 ILE A C 1
ATOM 644 O O . ILE A 1 80 ? -8.555 -9.82 11.922 1 98.19 80 ILE A O 1
ATOM 648 N N . LEU A 1 81 ? -10.227 -8.297 11.883 1 98.25 81 LEU A N 1
ATOM 649 C CA . LEU A 1 81 ? -11.32 -9.156 12.328 1 98.25 81 LEU A CA 1
ATOM 650 C C . LEU A 1 81 ? -12.352 -9.344 11.227 1 98.25 81 LEU A C 1
ATOM 652 O O . LEU A 1 81 ? -12.688 -8.398 10.516 1 98.25 81 LEU A O 1
ATOM 656 N N . VAL A 1 82 ? -12.75 -10.562 11.086 1 98.25 82 VAL A N 1
ATOM 657 C CA . VAL A 1 82 ? -13.758 -10.867 10.078 1 98.25 82 VAL A CA 1
ATOM 658 C C . VAL A 1 82 ? -15.039 -11.352 10.758 1 98.25 82 VAL A C 1
ATOM 660 O O . VAL A 1 82 ? -15.016 -12.328 11.508 1 98.25 82 VAL A O 1
ATOM 663 N N . GLU A 1 83 ? -16.109 -10.633 10.539 1 98.06 83 GLU A N 1
ATOM 664 C CA . GLU A 1 83 ? -17.422 -11.023 11.055 1 98.06 83 GLU A CA 1
ATOM 665 C C . GLU A 1 83 ? -18.359 -11.43 9.914 1 98.06 83 GLU A C 1
ATOM 667 O O . GLU A 1 83 ? -18.625 -10.641 9.008 1 98.06 83 GLU A O 1
ATOM 672 N N . LEU A 1 84 ? -18.859 -12.594 10.07 1 96.75 84 LEU A N 1
ATOM 673 C CA . LEU A 1 84 ? -19.797 -13.094 9.078 1 96.75 84 LEU A CA 1
ATOM 674 C C . LEU A 1 84 ? -21.172 -12.438 9.25 1 96.75 84 LEU A C 1
ATOM 676 O O . LEU A 1 84 ? -21.641 -12.273 10.375 1 96.75 84 LEU A O 1
ATOM 680 N N . ARG A 1 85 ? -21.656 -11.922 8.133 1 96.06 85 ARG A N 1
ATOM 681 C CA . ARG A 1 85 ? -23 -11.359 8.094 1 96.06 85 ARG A CA 1
ATOM 682 C C . ARG A 1 85 ? -23.906 -12.18 7.168 1 96.06 85 ARG A C 1
ATOM 684 O O . ARG A 1 85 ? -23.578 -12.391 6 1 96.06 85 ARG A O 1
ATOM 691 N N . ILE A 1 86 ? -25 -12.625 7.691 1 94.38 86 ILE A N 1
ATOM 692 C CA . ILE A 1 86 ? -25.891 -13.5 6.941 1 94.38 86 ILE A CA 1
ATOM 693 C C . ILE A 1 86 ? -26.547 -12.719 5.797 1 94.38 86 ILE A C 1
ATOM 695 O O . ILE A 1 86 ? -27.078 -11.633 6.008 1 94.38 86 ILE A O 1
ATOM 699 N N . GLY A 1 87 ? -26.453 -13.281 4.629 1 95.31 87 GLY A N 1
ATOM 700 C CA . GLY A 1 87 ? -27.156 -12.742 3.469 1 95.31 87 GLY A CA 1
ATOM 701 C C . GLY A 1 87 ? -26.453 -11.547 2.85 1 95.31 87 GLY A C 1
ATOM 702 O O . GLY A 1 87 ? -26.984 -10.898 1.948 1 95.31 87 GLY A O 1
ATOM 703 N N . THR A 1 88 ? -25.328 -11.133 3.459 1 95.81 88 THR A N 1
ATOM 704 C CA . THR A 1 88 ? -24.609 -9.984 2.918 1 95.81 88 THR A CA 1
ATOM 705 C C . THR A 1 88 ? -23.109 -10.164 3.074 1 95.81 88 THR A C 1
ATOM 707 O O . THR A 1 88 ? -22.641 -11.211 3.52 1 95.81 88 THR A O 1
ATOM 710 N N . SER A 1 89 ? -22.344 -9.219 2.611 1 96.56 89 SER A N 1
ATOM 711 C CA . SER A 1 89 ? -20.891 -9.312 2.648 1 96.56 89 SER A CA 1
ATOM 712 C C . SER A 1 89 ? -20.375 -9.289 4.082 1 96.56 89 SER A C 1
ATOM 714 O O . SER A 1 89 ? -21.047 -8.789 4.984 1 96.56 89 SER A O 1
ATOM 716 N N . ASN A 1 90 ? -19.219 -9.906 4.309 1 98 90 ASN A N 1
ATOM 717 C CA . ASN A 1 90 ? -18.562 -9.914 5.613 1 98 90 ASN A CA 1
ATOM 718 C C . ASN A 1 90 ? -18.172 -8.508 6.059 1 98 90 ASN A C 1
ATOM 720 O O . ASN A 1 90 ? -17.922 -7.637 5.227 1 98 90 ASN A O 1
ATOM 724 N N . LEU A 1 91 ? -18.203 -8.328 7.402 1 98.06 91 LEU A N 1
ATOM 725 C CA . LEU A 1 91 ? -17.688 -7.109 8 1 98.06 91 LEU A CA 1
ATOM 726 C C . LEU A 1 91 ? -16.203 -7.266 8.359 1 98.06 91 LEU A C 1
ATOM 728 O O . LEU A 1 91 ? -15.828 -8.227 9.039 1 98.06 91 LEU A O 1
ATOM 732 N N . TYR A 1 92 ? -15.398 -6.398 7.828 1 98.31 92 TYR A N 1
ATOM 733 C CA . TYR A 1 92 ? -13.969 -6.402 8.102 1 98.31 92 TYR A CA 1
ATOM 734 C C . TYR A 1 92 ? -13.578 -5.238 9.008 1 98.31 92 TYR A C 1
ATOM 736 O O . TYR A 1 92 ? -13.867 -4.078 8.688 1 98.31 92 TYR A O 1
ATOM 744 N N . THR A 1 93 ? -12.953 -5.543 10.141 1 97.75 93 THR A N 1
ATOM 745 C CA . THR A 1 93 ? -12.461 -4.512 11.047 1 97.75 93 THR A CA 1
ATOM 746 C C . THR A 1 93 ? -10.938 -4.445 11.016 1 97.75 93 THR A C 1
ATOM 748 O O . THR A 1 93 ? -10.258 -5.449 11.242 1 97.75 93 THR A O 1
ATOM 751 N N . MET A 1 94 ? -10.406 -3.254 10.719 1 97.06 94 MET A N 1
ATOM 752 C CA . MET A 1 94 ? -8.969 -3.012 10.641 1 97.06 94 MET A CA 1
ATOM 753 C C . MET A 1 94 ? -8.375 -2.789 12.031 1 97.06 94 MET A C 1
ATOM 755 O O . MET A 1 94 ? -8.508 -1.703 12.594 1 97.06 94 MET A O 1
ATOM 759 N N . LEU A 1 95 ? -7.645 -3.674 12.539 1 94.56 95 LEU A N 1
ATOM 760 C CA . LEU A 1 95 ? -7.27 -3.662 13.945 1 94.56 95 LEU A CA 1
ATOM 761 C C . LEU A 1 95 ? -6.152 -2.658 14.203 1 94.56 95 LEU A C 1
ATOM 763 O O . LEU A 1 95 ? -6.105 -2.031 15.266 1 94.56 95 LEU A O 1
ATOM 767 N N . LYS A 1 96 ? -5.191 -2.512 13.289 1 87.38 96 LYS A N 1
ATOM 768 C CA . LYS A 1 96 ? -4.109 -1.548 13.477 1 87.38 96 LYS A CA 1
ATOM 769 C C . LYS A 1 96 ? -4.641 -0.117 13.453 1 87.38 96 LYS A C 1
ATOM 771 O O . LYS A 1 96 ? -4.098 0.763 14.125 1 87.38 96 LYS A O 1
ATOM 776 N N . LYS A 1 97 ? -5.629 0.102 12.664 1 82 97 LYS A N 1
ATOM 777 C CA . LYS A 1 97 ? -6.262 1.417 12.609 1 82 97 LYS A CA 1
ATOM 778 C C . LYS A 1 97 ? -6.945 1.752 13.93 1 82 97 LYS A C 1
ATOM 780 O O . LYS A 1 97 ? -6.883 2.891 14.398 1 82 97 LYS A O 1
ATOM 785 N N . ILE A 1 98 ? -7.523 0.84 14.547 1 77.12 98 ILE A N 1
ATOM 786 C CA . ILE A 1 98 ? -8.195 1.009 15.828 1 77.12 98 ILE A CA 1
ATOM 787 C C . ILE A 1 98 ? -7.18 1.42 16.891 1 77.12 98 ILE A C 1
ATOM 789 O O . ILE A 1 98 ? -7.438 2.33 17.688 1 77.12 98 ILE A O 1
ATOM 793 N N . ILE A 1 99 ? -6.078 0.779 16.828 1 75.19 99 ILE A N 1
ATOM 794 C CA . ILE A 1 99 ? -5.047 1.01 17.828 1 75.19 99 ILE A CA 1
ATOM 795 C C . ILE A 1 99 ? -4.465 2.412 17.656 1 75.19 99 ILE A C 1
ATOM 797 O O . ILE A 1 99 ? -4.258 3.125 18.641 1 75.19 99 ILE A O 1
ATOM 801 N N . SER A 1 100 ? -4.246 2.787 16.438 1 72.31 100 SER A N 1
ATOM 802 C CA . SER A 1 100 ? -3.705 4.113 16.156 1 72.31 100 SER A CA 1
ATOM 803 C C . SER A 1 100 ? -4.672 5.207 16.594 1 72.31 100 SER A C 1
ATOM 805 O O . SER A 1 100 ? -4.258 6.219 17.172 1 72.31 100 SER A O 1
ATOM 807 N N . GLN A 1 101 ? -5.91 4.996 16.359 1 72.25 101 GLN A N 1
ATOM 808 C CA . GLN A 1 101 ? -6.938 5.965 16.703 1 72.25 101 GLN A CA 1
ATOM 809 C C . GLN A 1 101 ? -7.094 6.07 18.219 1 72.25 101 GLN A C 1
ATOM 811 O O . GLN A 1 101 ? -7.238 7.168 18.766 1 72.25 101 GLN A O 1
ATOM 816 N N . LYS A 1 102 ? -7.027 4.988 18.828 1 69.81 102 LYS A N 1
ATOM 817 C CA . LYS A 1 102 ? -7.133 4.988 20.281 1 69.81 102 LYS A CA 1
ATOM 818 C C . LYS A 1 102 ? -5.934 5.684 20.922 1 69.81 102 LYS A C 1
ATOM 820 O O . LYS A 1 102 ? -6.086 6.438 21.875 1 69.81 102 LYS A O 1
ATOM 825 N N . SER A 1 103 ? -4.809 5.363 20.375 1 70.25 103 SER A N 1
ATOM 826 C CA . SER A 1 103 ? -3.605 6.004 20.891 1 70.25 103 SER A CA 1
ATOM 827 C C . SER A 1 103 ? -3.641 7.512 20.656 1 70.25 103 SER A C 1
ATOM 829 O O . SER A 1 103 ? -3.281 8.289 21.547 1 70.25 103 SER A O 1
ATOM 831 N N . GLU A 1 104 ? -4.102 7.895 19.562 1 67.56 104 GLU A N 1
ATOM 832 C CA . GLU A 1 104 ? -4.207 9.312 19.25 1 67.56 104 GLU A CA 1
ATOM 833 C C . GLU A 1 104 ? -5.234 10 20.141 1 67.56 104 GLU A C 1
ATOM 835 O O . GLU A 1 104 ? -5.008 11.117 20.609 1 67.56 104 GLU A O 1
ATOM 840 N N . LYS A 1 105 ? -6.277 9.344 20.344 1 66.5 105 LYS A N 1
ATOM 841 C CA . LYS A 1 105 ? -7.305 9.883 21.234 1 66.5 105 LYS A CA 1
ATOM 842 C C . LYS A 1 105 ? -6.793 9.984 22.672 1 66.5 105 LYS A C 1
ATOM 844 O O . LYS A 1 105 ? -7.055 10.969 23.359 1 66.5 105 LYS A O 1
ATOM 849 N N . ALA A 1 106 ? -6.09 8.977 23.016 1 66 106 ALA A N 1
ATOM 850 C CA . ALA A 1 106 ? -5.492 9 24.344 1 66 106 ALA A CA 1
ATOM 851 C C . ALA A 1 106 ? -4.465 10.117 24.469 1 66 106 ALA A C 1
ATOM 853 O O . ALA A 1 106 ? -4.441 10.844 25.469 1 66 106 ALA A O 1
ATOM 854 N N . VAL A 1 107 ? -3.699 10.242 23.469 1 62.56 107 VAL A N 1
ATOM 855 C CA . VAL A 1 107 ? -2.688 11.297 23.453 1 62.56 107 VAL A CA 1
ATOM 856 C C . VAL A 1 107 ? -3.365 12.664 23.469 1 62.56 107 VAL A C 1
ATOM 858 O O . VAL A 1 107 ? -2.947 13.562 24.188 1 62.56 107 VAL A O 1
ATOM 861 N N . LYS A 1 108 ? -4.406 12.781 22.625 1 64.56 108 LYS A N 1
ATOM 862 C CA . LYS A 1 108 ? -5.168 14.023 22.594 1 64.56 108 LYS A CA 1
ATOM 863 C C . LYS A 1 108 ? -5.805 14.32 23.953 1 64.56 108 LYS A C 1
ATOM 865 O O . LYS A 1 108 ? -5.793 15.461 24.422 1 64.56 108 LYS A O 1
ATOM 870 N N . LYS A 1 109 ? -6.32 13.336 24.609 1 69.19 109 LYS A N 1
ATOM 871 C CA . LYS A 1 109 ? -6.922 13.5 25.938 1 69.19 109 LYS A CA 1
ATOM 872 C C . LYS A 1 109 ? -5.867 13.875 26.969 1 69.19 109 LYS A C 1
ATOM 874 O O . LYS A 1 109 ? -6.109 14.742 27.812 1 69.19 109 LYS A O 1
ATOM 879 N N . VAL A 1 110 ? -4.703 13.273 26.875 1 67.31 110 VAL A N 1
ATOM 880 C CA . VAL A 1 110 ? -3.602 13.586 27.781 1 67.31 110 VAL A CA 1
ATOM 881 C C . VAL A 1 110 ? -3.137 15.023 27.547 1 67.31 110 VAL A C 1
ATOM 883 O O . VAL A 1 110 ? -2.889 15.758 28.516 1 67.31 110 VAL A O 1
ATOM 886 N N . ASN A 1 111 ? -3.141 15.453 26.297 1 63.38 111 ASN A N 1
ATOM 887 C CA . ASN A 1 111 ? -2.738 16.812 25.969 1 63.38 111 ASN A CA 1
ATOM 888 C C . ASN A 1 111 ? -3.773 17.844 26.422 1 63.38 111 ASN A C 1
ATOM 890 O O . ASN A 1 111 ? -3.42 18.922 26.906 1 63.38 111 ASN A O 1
ATOM 894 N N . GLU A 1 112 ? -4.992 17.547 26.172 1 69.69 112 GLU A N 1
ATOM 895 C CA . GLU A 1 112 ? -6.082 18.391 26.656 1 69.69 112 GLU A CA 1
ATOM 896 C C . GLU A 1 112 ? -6.051 18.516 28.172 1 69.69 112 GLU A C 1
ATOM 898 O O . GLU A 1 112 ? -6.266 19.594 28.719 1 69.69 112 GLU A O 1
ATOM 903 N N . LEU A 1 113 ? -5.77 17.438 28.891 1 68 113 LEU A N 1
ATOM 904 C CA . LEU A 1 113 ? -5.629 17.438 30.344 1 68 113 LEU A CA 1
ATOM 905 C C . LEU A 1 113 ? -4.395 18.234 30.766 1 68 113 LEU A C 1
ATOM 907 O O . LEU A 1 113 ? -4.445 18.984 31.75 1 68 113 LEU A O 1
ATOM 911 N N . ARG A 1 114 ? -3.324 18.109 30 1 66.81 114 ARG A N 1
ATOM 912 C CA . ARG A 1 114 ? -2.104 18.875 30.266 1 66.81 114 ARG A CA 1
ATOM 913 C C . ARG A 1 114 ? -2.334 20.359 30.078 1 66.81 114 ARG A C 1
ATOM 915 O O . ARG A 1 114 ? -1.858 21.172 30.875 1 66.81 114 ARG A O 1
ATOM 922 N N . GLN A 1 115 ? -3.051 20.672 29.062 1 66.44 115 GLN A N 1
ATOM 923 C CA . GLN A 1 115 ? -3.389 22.062 28.812 1 66.44 115 GLN A CA 1
ATOM 924 C C . GLN A 1 115 ? -4.328 22.609 29.891 1 66.44 115 GLN A C 1
ATOM 926 O O . GLN A 1 115 ? -4.176 23.75 30.328 1 66.44 115 GLN A O 1
ATOM 931 N N . LYS A 1 116 ? -5.238 21.844 30.281 1 64.19 116 LYS A N 1
ATOM 932 C CA . LYS A 1 116 ? -6.168 22.203 31.359 1 64.19 116 LYS A CA 1
ATOM 933 C C . LYS A 1 116 ? -5.453 22.328 32.688 1 64.19 116 LYS A C 1
ATOM 935 O O . LYS A 1 116 ? -5.719 23.25 33.469 1 64.19 116 LYS A O 1
ATOM 940 N N . PHE A 1 117 ? -4.523 21.453 32.938 1 62.19 117 PHE A N 1
ATOM 941 C CA . PHE A 1 117 ? -3.799 21.469 34.219 1 62.19 117 PHE A CA 1
ATOM 942 C C . PHE A 1 117 ? -2.562 22.359 34.125 1 62.19 117 PHE A C 1
ATOM 944 O O . PHE A 1 117 ? -2.084 22.875 35.125 1 62.19 117 PHE A O 1
ATOM 951 N N . GLY A 1 118 ? -1.966 22.359 32.875 1 53.81 118 GLY A N 1
ATOM 952 C CA . GLY A 1 118 ? -0.822 23.234 32.688 1 53.81 118 GLY A CA 1
ATOM 953 C C . GLY A 1 118 ? -1.162 24.703 32.812 1 53.81 118 GLY A C 1
ATOM 954 O O . GLY A 1 118 ? -0.282 25.531 33.094 1 53.81 118 GLY A O 1
ATOM 955 N N . ASN A 1 119 ? -2.371 25.281 32.281 1 49.84 119 ASN A N 1
ATOM 956 C CA . ASN A 1 119 ? -2.777 26.656 32.5 1 49.84 119 ASN A CA 1
ATOM 957 C C . ASN A 1 119 ? -2.998 26.938 34 1 49.84 119 ASN A C 1
ATOM 959 O O . ASN A 1 119 ? -3.4 28.047 34.375 1 49.84 119 ASN A O 1
ATOM 963 N N . LYS A 1 120 ? -3.07 26 34.938 1 42.97 120 LYS A N 1
ATOM 964 C CA . LYS A 1 120 ? -3.053 26.328 36.375 1 42.97 120 LYS A CA 1
ATOM 965 C C . LYS A 1 120 ? -1.628 26.578 36.844 1 42.97 120 LYS A C 1
ATOM 967 O O . LYS A 1 120 ? -0.855 25.641 37.031 1 42.97 120 LYS A O 1
ATOM 972 N N . LYS A 1 121 ? -0.869 27.531 36.312 1 40.5 121 LYS A N 1
ATOM 973 C CA . LYS A 1 121 ? 0.258 28.156 36.969 1 40.5 121 LYS A CA 1
ATOM 974 C C . LYS A 1 121 ? -0.076 28.453 38.438 1 40.5 121 LYS A C 1
ATOM 976 O O . LYS A 1 121 ? -0.931 29.297 38.719 1 40.5 121 LYS A O 1
ATOM 981 N N . LYS A 1 122 ? -0.014 27.625 39.312 1 38.44 122 LYS A N 1
ATOM 982 C CA . LYS A 1 122 ? 0.088 27.984 40.719 1 38.44 122 LYS A CA 1
ATOM 983 C C . LYS A 1 122 ? 1.271 28.922 40.969 1 38.44 122 LYS A C 1
ATOM 985 O O . LYS A 1 122 ? 2.4 28.609 40.594 1 38.44 122 LYS A O 1
ATOM 990 N N . GLN A 1 123 ? 1.124 30.344 41.094 1 39.28 123 GLN A N 1
ATOM 991 C CA . GLN A 1 123 ? 1.894 31.281 41.938 1 39.28 123 GLN A CA 1
ATOM 992 C C . GLN A 1 123 ? 2.311 30.625 43.25 1 39.28 123 GLN A C 1
ATOM 994 O O . GLN A 1 123 ? 1.593 30.719 44.25 1 39.28 123 GLN A O 1
ATOM 999 N N . ASP A 1 124 ? 2.629 29.422 43.344 1 34.09 124 ASP A N 1
ATOM 1000 C CA . ASP A 1 124 ? 3.07 28.922 44.656 1 34.09 124 ASP A CA 1
ATOM 1001 C C . ASP A 1 124 ? 4.305 29.688 45.125 1 34.09 124 ASP A C 1
ATOM 1003 O O . ASP A 1 124 ? 5.312 29.75 44.438 1 34.09 124 ASP A O 1
ATOM 1007 N N . ASN A 1 125 ? 4.18 30.875 45.906 1 37.59 125 ASN A N 1
ATOM 1008 C CA . ASN A 1 125 ? 5.086 31.609 46.75 1 37.59 125 ASN A CA 1
ATOM 1009 C C . ASN A 1 125 ? 6.078 30.688 47.469 1 37.59 125 ASN A C 1
ATOM 1011 O O . ASN A 1 125 ? 6.762 31.094 48.406 1 37.59 125 ASN A O 1
ATOM 1015 N N . TRP A 1 126 ? 5.66 29.438 47.656 1 34.91 126 TRP A N 1
ATOM 1016 C CA . TRP A 1 126 ? 6.254 28.75 48.812 1 34.91 126 TRP A CA 1
ATOM 1017 C C . TRP A 1 126 ? 7.766 28.641 48.656 1 34.91 126 TRP A C 1
ATOM 1019 O O . TRP A 1 126 ? 8.516 28.891 49.594 1 34.91 126 TRP A O 1
ATOM 1029 N N . ASN A 1 127 ? 8.367 27.75 47.781 1 36.56 127 ASN A N 1
ATOM 1030 C CA . ASN A 1 127 ? 9.438 26.906 48.281 1 36.56 127 ASN A CA 1
ATOM 1031 C C . ASN A 1 127 ? 10.805 27.578 48.125 1 36.56 127 ASN A C 1
ATOM 1033 O O . ASN A 1 127 ? 11.469 27.406 47.094 1 36.56 127 ASN A O 1
ATOM 1037 N N . ASP A 1 128 ? 10.914 28.906 48.469 1 35.41 128 ASP A N 1
ATOM 1038 C CA . ASP A 1 128 ? 12.203 29.594 48.469 1 35.41 128 ASP A CA 1
ATOM 1039 C C . ASP A 1 128 ? 13.242 28.812 49.281 1 35.41 128 ASP A C 1
ATOM 1041 O O . ASP A 1 128 ? 14.219 29.391 49.75 1 35.41 128 ASP A O 1
ATOM 1045 N N . TYR A 1 129 ? 12.852 27.656 49.938 1 40.53 129 TYR A N 1
ATOM 1046 C CA . TYR A 1 129 ? 13.875 27.312 50.938 1 40.53 129 TYR A CA 1
ATOM 1047 C C . TYR A 1 129 ? 15.18 26.922 50.25 1 40.53 129 TYR A C 1
ATOM 1049 O O . TYR A 1 129 ? 15.164 26.219 49.219 1 40.53 129 TYR A O 1
ATOM 1057 N N . PRO A 1 130 ? 16.234 27.594 50.469 1 38.91 130 PRO A N 1
ATOM 1058 C CA . PRO A 1 130 ? 17.578 27.375 49.906 1 38.91 130 PRO A CA 1
ATOM 1059 C C . PRO A 1 130 ? 18.062 25.953 50.094 1 38.91 130 PRO A C 1
ATOM 1061 O O . PRO A 1 130 ? 18.078 25.453 51.219 1 38.91 130 PRO A O 1
ATOM 1064 N N . GLN A 1 131 ? 17.656 25.016 49.25 1 32.47 131 GLN A N 1
ATOM 1065 C CA . GLN A 1 131 ? 18.016 23.594 49.375 1 32.47 131 GLN A CA 1
ATOM 1066 C C . GLN A 1 131 ? 19.516 23.438 49.594 1 32.47 131 GLN A C 1
ATOM 1068 O O . GLN A 1 131 ? 20.328 24.016 48.844 1 32.47 131 GLN A O 1
ATOM 1073 N N . ARG A 1 132 ? 19.891 23.016 50.844 1 39.88 132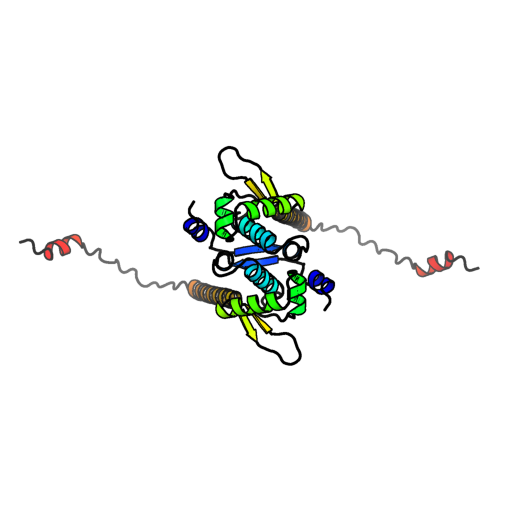 ARG A N 1
ATOM 1074 C CA . ARG A 1 132 ? 21.219 22.75 51.375 1 39.88 132 ARG A CA 1
ATOM 1075 C C . ARG A 1 132 ? 21.984 21.781 50.5 1 39.88 132 ARG A C 1
ATOM 1077 O O . ARG A 1 132 ? 21.453 20.75 50.094 1 39.88 132 ARG A O 1
ATOM 1084 N N . GLU A 1 133 ? 22.906 22.266 49.719 1 35.41 133 GLU A N 1
ATOM 1085 C CA . GLU A 1 133 ? 23.844 21.562 48.844 1 35.41 133 GLU A CA 1
ATOM 1086 C C . GLU A 1 133 ? 24.578 20.469 49.625 1 35.41 133 GLU A C 1
ATOM 1088 O O . GLU A 1 133 ? 25.422 20.75 50.469 1 35.41 133 GLU A O 1
ATOM 1093 N N . TYR A 1 134 ? 23.828 19.422 50.125 1 37.59 134 TYR A N 1
ATOM 1094 C CA . TYR A 1 134 ? 24.516 18.359 50.844 1 37.59 134 TYR A CA 1
ATOM 1095 C C . TYR A 1 134 ? 25.656 17.781 50 1 37.59 134 TYR A C 1
ATOM 1097 O O . TYR A 1 134 ? 25.484 17.531 48.812 1 37.59 134 TYR A O 1
ATOM 1105 N N . ASN A 1 135 ? 26.875 18.172 50.281 1 41.97 135 ASN A N 1
ATOM 1106 C CA . ASN A 1 135 ? 28.156 17.734 49.719 1 41.97 135 ASN A CA 1
ATOM 1107 C C . ASN A 1 135 ? 28.312 16.219 49.812 1 41.97 135 ASN A C 1
ATOM 1109 O O . ASN A 1 135 ? 28.531 15.664 50.875 1 41.97 135 ASN A O 1
ATOM 1113 N N . PHE A 1 136 ? 27.656 15.531 48.875 1 40.5 136 PHE A N 1
ATOM 1114 C CA . PHE A 1 136 ? 27.562 14.078 48.75 1 40.5 136 PHE A CA 1
ATOM 1115 C C . PHE A 1 136 ? 28.938 13.445 48.719 1 40.5 136 PHE A C 1
ATOM 1117 O O . PHE A 1 136 ? 29.078 12.234 48.875 1 40.5 136 PHE A O 1
ATOM 1124 N N . ASP A 1 137 ? 29.953 14.32 48.344 1 46.47 137 ASP A N 1
ATOM 1125 C CA . ASP A 1 137 ? 31.266 13.695 48.219 1 46.47 137 ASP A CA 1
ATOM 1126 C C . ASP A 1 137 ? 31.672 13 49.531 1 46.47 137 ASP A C 1
ATOM 1128 O O . ASP A 1 137 ? 32.25 11.922 49.5 1 46.47 137 ASP A O 1
ATOM 1132 N N . GLU A 1 138 ? 31.359 13.75 50.594 1 46.75 138 GLU A N 1
ATOM 1133 C CA . GLU A 1 138 ? 31.891 13.297 51.875 1 46.75 138 GLU A CA 1
ATOM 1134 C C . GLU A 1 138 ? 31.25 11.977 52.312 1 46.75 138 GLU A C 1
ATOM 1136 O O . GLU A 1 138 ? 31.875 11.18 53.031 1 46.75 138 GLU A O 1
ATOM 1141 N N . LEU A 1 139 ? 29.984 11.852 51.875 1 42.09 139 LEU A N 1
ATOM 1142 C CA . LEU A 1 139 ? 29.312 10.68 52.406 1 42.09 139 LEU A CA 1
ATOM 1143 C C . LEU A 1 139 ? 29.875 9.398 51.812 1 42.09 139 LEU A C 1
ATOM 1145 O O . LEU A 1 139 ? 30.016 8.383 52.5 1 42.09 139 LEU A O 1
ATOM 1149 N N . GLU A 1 140 ? 30.141 9.602 50.531 1 43.41 140 GLU A N 1
ATOM 1150 C CA . GLU A 1 140 ? 30.625 8.383 49.875 1 43.41 140 GLU A CA 1
ATOM 1151 C C . GLU A 1 140 ? 31.922 7.895 50.531 1 43.41 140 GLU A C 1
ATOM 1153 O O . GLU A 1 140 ? 32.188 6.691 50.562 1 43.41 140 GLU A O 1
ATOM 1158 N N . LYS A 1 141 ? 32.75 8.812 50.938 1 48.94 141 LYS 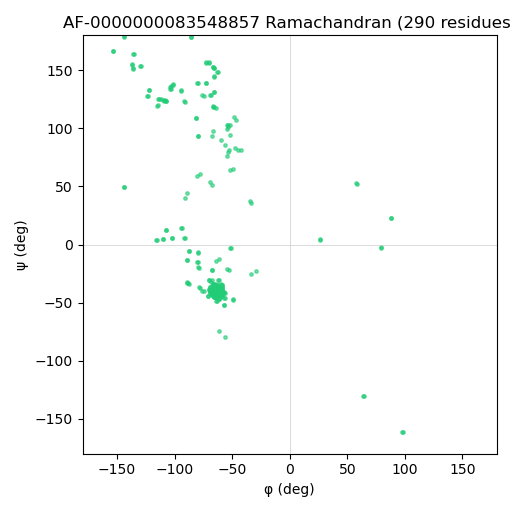A N 1
ATOM 1159 C CA . LYS A 1 141 ? 34 8.398 51.562 1 48.94 141 LYS A CA 1
ATOM 1160 C C . LYS A 1 141 ? 33.75 7.535 52.812 1 48.94 141 LYS A C 1
ATOM 1162 O O . LYS A 1 141 ? 34.562 6.668 53.125 1 48.94 141 LYS A O 1
ATOM 1167 N N . LYS A 1 142 ? 32.656 7.98 53.469 1 49.12 142 LYS A N 1
ATOM 1168 C CA . LYS A 1 142 ? 32.375 7.273 54.719 1 49.12 142 LYS A CA 1
ATOM 1169 C C . LYS A 1 142 ? 31.984 5.824 54.438 1 49.12 142 LYS A C 1
ATOM 1171 O O . LYS A 1 142 ? 32.344 4.926 55.219 1 49.12 142 LYS A O 1
ATOM 1176 N N . LEU A 1 143 ? 31.188 5.773 53.406 1 41.81 143 LEU A N 1
ATOM 1177 C CA . LEU A 1 143 ? 30.641 4.434 53.219 1 41.81 143 LEU A CA 1
ATOM 1178 C C . LEU A 1 143 ? 31.688 3.482 52.656 1 41.81 143 LEU A C 1
ATOM 1180 O O . LEU A 1 143 ? 31.594 2.268 52.844 1 41.81 143 LEU A O 1
ATOM 1184 N N . LEU A 1 144 ? 32.406 4.113 51.75 1 49.41 144 LEU A N 1
ATOM 1185 C CA . LEU A 1 144 ? 33.25 3.117 51.094 1 49.41 144 LEU A CA 1
ATOM 1186 C C . LEU A 1 144 ? 34.312 2.604 52.062 1 49.41 144 LEU A C 1
ATOM 1188 O O . LEU A 1 144 ? 35.125 1.768 51.688 1 49.41 144 LEU A O 1
ATOM 1192 N N . GLY A 1 145 ? 33.969 2.127 53.219 1 43.62 145 GLY A N 1
ATOM 1193 C CA . GLY A 1 145 ? 34.625 1.288 54.188 1 43.62 145 GLY A CA 1
ATOM 1194 C C . GLY A 1 145 ? 36.156 1.379 54.125 1 43.62 145 GLY A C 1
ATOM 1195 O O . GLY A 1 145 ? 36.844 0.49 54.594 1 43.62 145 GLY A O 1
ATOM 1196 N N . TRP A 1 146 ? 36.75 2.268 53.281 1 40.22 146 TRP A N 1
ATOM 1197 C CA . TRP A 1 146 ? 38.219 2.219 53.344 1 40.22 146 TRP A CA 1
ATOM 1198 C C . TRP A 1 146 ? 38.719 2.725 54.688 1 40.22 146 TRP A C 1
ATOM 1200 O O . TRP A 1 146 ? 38.344 3.811 55.125 1 40.22 146 TRP A O 1
ATOM 1210 N N . GLU A 1 147 ? 38.938 1.812 55.688 1 31.47 147 GLU A N 1
ATOM 1211 C CA . GLU A 1 147 ? 39.969 2.002 56.688 1 31.47 147 GLU A CA 1
ATOM 1212 C C . GLU A 1 147 ? 41.25 2.533 56.062 1 31.47 147 GLU A C 1
ATOM 1214 O O . GLU A 1 147 ? 41.594 2.199 54.938 1 31.47 147 GLU A O 1
ATOM 1219 N N . MET B 1 1 ? 23.75 -2.764 2.906 1 60 1 MET B N 1
ATOM 1220 C CA . MET B 1 1 ? 22.922 -2.762 4.105 1 60 1 MET B CA 1
ATOM 1221 C C . MET B 1 1 ? 22.156 -4.074 4.242 1 60 1 MET B C 1
ATOM 1223 O O . MET B 1 1 ? 21.609 -4.586 3.262 1 60 1 MET B O 1
ATOM 1227 N N . SER B 1 2 ? 22.25 -4.688 5.453 1 75.62 2 SER B N 1
ATOM 1228 C CA . SER B 1 2 ? 21.562 -5.953 5.688 1 75.62 2 SER B CA 1
ATOM 1229 C C . SER B 1 2 ? 20.047 -5.781 5.641 1 75.62 2 SER B C 1
ATOM 1231 O O . SER B 1 2 ? 19.531 -4.68 5.848 1 75.62 2 SER B O 1
ATOM 1233 N N . LYS B 1 3 ? 19.375 -6.875 5.258 1 74 3 LYS B N 1
ATOM 1234 C CA . LYS B 1 3 ? 17.922 -6.914 5.234 1 74 3 LYS B CA 1
ATOM 1235 C C . LYS B 1 3 ? 17.328 -6.398 6.547 1 74 3 LYS B C 1
ATOM 1237 O O . LYS B 1 3 ? 16.406 -5.574 6.539 1 74 3 LYS B O 1
ATOM 1242 N N . SER B 1 4 ? 17.859 -6.879 7.531 1 74.81 4 SER B N 1
ATOM 1243 C CA . SER B 1 4 ? 17.328 -6.582 8.859 1 74.81 4 SER B CA 1
ATOM 1244 C C . SER B 1 4 ? 17.5 -5.102 9.195 1 74.81 4 SER B C 1
ATOM 1246 O O . SER B 1 4 ? 16.578 -4.477 9.727 1 74.81 4 SER B O 1
ATOM 1248 N N . LYS B 1 5 ? 18.594 -4.602 8.836 1 75.12 5 LYS B N 1
ATOM 1249 C CA . LYS B 1 5 ? 18.875 -3.205 9.156 1 75.12 5 LYS B CA 1
ATOM 1250 C C . LYS B 1 5 ? 17.984 -2.268 8.344 1 75.12 5 LYS B C 1
ATOM 1252 O O . LYS B 1 5 ? 17.5 -1.259 8.859 1 75.12 5 LYS B O 1
ATOM 1257 N N . PHE B 1 6 ? 17.766 -2.68 7.152 1 83.81 6 PHE B N 1
ATOM 1258 C CA . PHE B 1 6 ? 16.938 -1.87 6.27 1 83.81 6 PHE B CA 1
ATOM 1259 C C . PHE B 1 6 ? 15.5 -1.804 6.777 1 83.81 6 PHE B C 1
ATOM 1261 O O . PHE B 1 6 ? 14.914 -0.722 6.867 1 83.81 6 PHE B O 1
ATOM 1268 N N . ILE B 1 7 ? 15.047 -2.902 7.129 1 79.81 7 ILE B N 1
ATOM 1269 C CA . ILE B 1 7 ? 13.656 -2.992 7.57 1 79.81 7 ILE B CA 1
ATOM 1270 C C . ILE B 1 7 ? 13.477 -2.219 8.875 1 79.81 7 ILE B C 1
ATOM 1272 O O . ILE B 1 7 ? 12.516 -1.456 9.023 1 79.81 7 ILE B O 1
ATOM 1276 N N . GLU B 1 8 ? 14.383 -2.406 9.711 1 78.94 8 GLU B N 1
ATOM 1277 C CA . GLU B 1 8 ? 14.305 -1.733 11.008 1 78.94 8 GLU B CA 1
ATOM 1278 C C . GLU B 1 8 ? 14.352 -0.217 10.844 1 78.94 8 GLU B C 1
ATOM 1280 O O . GLU B 1 8 ? 13.625 0.51 11.523 1 78.94 8 GLU B O 1
ATOM 1285 N N . SER B 1 9 ? 15.102 0.201 9.938 1 80.75 9 SER B N 1
ATOM 1286 C CA . SER B 1 9 ? 15.305 1.636 9.758 1 80.75 9 SER B CA 1
ATOM 1287 C C . SER B 1 9 ? 14.125 2.271 9.023 1 80.75 9 SER B C 1
ATOM 1289 O O . SER B 1 9 ? 13.883 3.473 9.156 1 80.75 9 SER B O 1
ATOM 1291 N N . ASN B 1 10 ? 13.367 1.434 8.336 1 83.94 10 ASN B N 1
ATOM 1292 C CA . ASN B 1 10 ? 12.328 1.994 7.48 1 83.94 10 ASN B CA 1
ATOM 1293 C C . ASN B 1 10 ? 10.93 1.598 7.957 1 83.94 10 ASN B C 1
ATOM 1295 O O . ASN B 1 10 ? 9.93 1.97 7.344 1 83.94 10 ASN B O 1
ATOM 1299 N N . SER B 1 11 ? 10.914 0.921 9.039 1 85.88 11 SER B N 1
ATOM 1300 C CA . SER B 1 11 ? 9.633 0.342 9.445 1 85.88 11 SER B CA 1
ATOM 1301 C C . SER B 1 11 ? 8.859 1.293 10.352 1 85.88 11 SER B C 1
ATOM 1303 O O . SER B 1 11 ? 7.746 0.979 10.781 1 85.88 11 SER B O 1
ATOM 1305 N N . GLN B 1 12 ? 9.344 2.471 10.555 1 88.31 12 GLN B N 1
ATOM 1306 C CA . GLN B 1 12 ? 8.656 3.418 11.422 1 88.31 12 GLN B CA 1
ATOM 1307 C C . GLN B 1 12 ? 7.879 4.449 10.609 1 88.31 12 GLN B C 1
ATOM 1309 O O . GLN B 1 12 ? 8.312 4.852 9.531 1 88.31 12 GLN B O 1
ATOM 1314 N N . GLY B 1 13 ? 6.66 4.695 11.133 1 90.5 13 GLY B N 1
ATOM 1315 C CA . GLY B 1 13 ? 5.875 5.746 10.508 1 90.5 13 GLY B CA 1
ATOM 1316 C C . GLY B 1 13 ? 4.855 5.223 9.516 1 90.5 13 GLY B C 1
ATOM 1317 O O . GLY B 1 13 ? 4.371 4.098 9.656 1 90.5 13 GLY B O 1
ATOM 1318 N N . TYR B 1 14 ? 4.422 6.23 8.641 1 92.44 14 TYR B N 1
ATOM 1319 C CA . TYR B 1 14 ? 3.355 5.914 7.699 1 92.44 14 TYR B CA 1
ATOM 1320 C C . TYR B 1 14 ? 3.74 6.328 6.281 1 92.44 14 TYR B C 1
ATOM 1322 O O . TYR B 1 14 ? 4.59 7.199 6.094 1 92.44 14 TYR B O 1
ATOM 1330 N N . VAL B 1 15 ? 3.154 5.633 5.324 1 93.38 15 VAL B N 1
ATOM 1331 C CA . VAL B 1 15 ? 3.268 6.02 3.92 1 93.38 15 VAL B CA 1
ATOM 1332 C C . VAL B 1 15 ? 1.875 6.242 3.332 1 93.38 15 VAL B C 1
ATOM 1334 O O . VAL B 1 15 ? 0.951 5.469 3.604 1 93.38 15 VAL B O 1
ATOM 1337 N N . ASN B 1 16 ? 1.731 7.352 2.631 1 92.44 16 ASN B N 1
ATOM 1338 C CA . ASN B 1 16 ? 0.457 7.676 1.999 1 92.44 16 ASN B CA 1
ATOM 1339 C C . ASN B 1 16 ? 0.42 7.215 0.545 1 92.44 16 ASN B C 1
ATOM 1341 O O . ASN B 1 16 ? 1.324 7.527 -0.232 1 92.44 16 ASN B O 1
ATOM 1345 N N . ILE B 1 17 ? -0.642 6.57 0.177 1 93.75 17 ILE B N 1
ATOM 1346 C CA . ILE B 1 17 ? -0.736 6.004 -1.165 1 93.75 17 ILE B CA 1
ATOM 1347 C C . ILE B 1 17 ? -1.985 6.535 -1.862 1 93.75 17 ILE B C 1
ATOM 1349 O O . ILE B 1 17 ? -3.08 6.508 -1.294 1 93.75 17 ILE B O 1
ATOM 1353 N N . ASN B 1 18 ? -1.724 7.059 -3.074 1 93.44 18 ASN B N 1
ATOM 1354 C CA . ASN B 1 18 ? -2.85 7.484 -3.898 1 93.44 18 ASN B CA 1
ATOM 1355 C C . ASN B 1 18 ? -3.719 6.301 -4.316 1 93.44 18 ASN B C 1
ATOM 1357 O O . ASN B 1 18 ? -3.211 5.305 -4.836 1 93.44 18 ASN B O 1
ATOM 1361 N N . LYS B 1 19 ? -5 6.434 -4.133 1 93.56 19 LYS B N 1
ATOM 1362 C CA . LYS B 1 19 ? -5.898 5.316 -4.391 1 93.56 19 LYS B CA 1
ATOM 1363 C C . LYS B 1 19 ? -6 5.027 -5.887 1 93.56 19 LYS B C 1
ATOM 1365 O O . LYS B 1 19 ? -6.203 3.881 -6.293 1 93.56 19 LYS B O 1
ATOM 1370 N N . GLU B 1 20 ? -5.852 6.047 -6.695 1 91.94 20 GLU B N 1
ATOM 1371 C CA . GLU B 1 20 ? -5.848 5.805 -8.141 1 91.94 20 GLU B CA 1
ATOM 1372 C C . GLU B 1 20 ? -4.754 4.812 -8.523 1 91.94 20 GLU B C 1
ATOM 1374 O O . GLU B 1 20 ? -4.973 3.943 -9.375 1 91.94 20 GLU B O 1
ATOM 1379 N N . PHE B 1 21 ? -3.607 4.977 -7.914 1 94.19 21 PHE B N 1
ATOM 1380 C CA . PHE B 1 21 ? -2.494 4.055 -8.109 1 94.19 21 PHE B CA 1
ATOM 1381 C C . PHE B 1 21 ? -2.865 2.65 -7.648 1 94.19 21 PHE B C 1
ATOM 1383 O O . PHE B 1 21 ? -2.588 1.67 -8.344 1 94.19 21 PHE B O 1
ATOM 1390 N N . LEU B 1 22 ? -3.52 2.594 -6.531 1 95.25 22 LEU 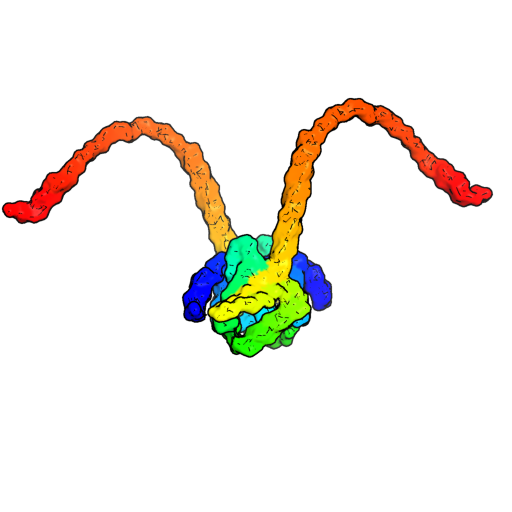B N 1
ATOM 1391 C CA . LEU B 1 22 ? -3.822 1.33 -5.867 1 95.25 22 LEU B CA 1
ATOM 1392 C C . LEU B 1 22 ? -4.707 0.453 -6.746 1 95.25 22 LEU B C 1
ATOM 1394 O O . LEU B 1 22 ? -4.555 -0.771 -6.766 1 95.25 22 LEU B O 1
ATOM 1398 N N . PHE B 1 23 ? -5.547 1.055 -7.566 1 94.25 23 PHE B N 1
ATOM 1399 C CA . PHE B 1 23 ? -6.547 0.297 -8.312 1 94.25 23 PHE B CA 1
ATOM 1400 C C . PHE B 1 23 ? -6.176 0.223 -9.789 1 94.25 23 PHE B C 1
ATOM 1402 O O . PHE B 1 23 ? -7 -0.164 -10.625 1 94.25 23 PHE B O 1
ATOM 1409 N N . ASP B 1 24 ? -4.973 0.59 -10.133 1 93.25 24 ASP B N 1
ATOM 1410 C CA . ASP B 1 24 ? -4.504 0.439 -11.508 1 93.25 24 ASP B CA 1
ATOM 1411 C C . ASP B 1 24 ? -4.391 -1.034 -11.891 1 93.25 24 ASP B C 1
ATOM 1413 O O . ASP B 1 24 ? -3.555 -1.759 -11.344 1 93.25 24 ASP B O 1
ATOM 1417 N N . THR B 1 25 ? -5.164 -1.459 -12.891 1 91.81 25 THR B N 1
ATOM 1418 C CA . THR B 1 25 ? -5.277 -2.867 -13.25 1 91.81 25 THR B CA 1
ATOM 1419 C C . THR B 1 25 ? -4.082 -3.305 -14.094 1 91.81 25 THR B C 1
ATOM 1421 O O . THR B 1 25 ? -3.883 -4.5 -14.328 1 91.81 25 THR B O 1
ATOM 1424 N N . ASN B 1 26 ? -3.238 -2.391 -14.477 1 95.12 26 ASN B N 1
ATOM 1425 C CA . ASN B 1 26 ? -2.041 -2.736 -15.242 1 95.12 26 ASN B CA 1
ATOM 1426 C C . ASN B 1 26 ? -0.93 -3.254 -14.328 1 95.12 26 ASN B C 1
ATOM 1428 O O . ASN B 1 26 ? 0.048 -3.832 -14.805 1 95.12 26 ASN B O 1
ATOM 1432 N N . LEU B 1 27 ? -1.098 -3.027 -13.039 1 96.94 27 LEU B N 1
ATOM 1433 C CA . LEU B 1 27 ? -0.088 -3.424 -12.062 1 96.94 27 LEU B CA 1
ATOM 1434 C C . LEU B 1 27 ? -0.521 -4.676 -11.312 1 96.94 27 LEU B C 1
ATOM 1436 O O . LEU B 1 27 ? -1.688 -4.809 -10.93 1 96.94 27 LEU B O 1
ATOM 1440 N N . ASN B 1 28 ? 0.386 -5.602 -11.188 1 97.06 28 ASN B N 1
ATOM 1441 C CA . ASN B 1 28 ? 0.113 -6.734 -10.312 1 97.06 28 ASN B CA 1
ATOM 1442 C C . ASN B 1 28 ? 0.483 -6.422 -8.867 1 97.06 28 ASN B C 1
ATOM 1444 O O . ASN B 1 28 ? 0.963 -5.328 -8.562 1 97.06 28 ASN B O 1
ATOM 1448 N N . ASN B 1 29 ? 0.245 -7.352 -7.992 1 97.06 29 ASN B N 1
ATOM 1449 C CA . ASN B 1 29 ? 0.416 -7.098 -6.566 1 97.06 29 ASN B CA 1
ATOM 1450 C C . ASN B 1 29 ? 1.881 -6.855 -6.211 1 97.06 29 ASN B C 1
ATOM 1452 O O . ASN B 1 29 ? 2.186 -6.07 -5.309 1 97.06 29 ASN B O 1
ATOM 1456 N N . THR B 1 30 ? 2.766 -7.531 -6.898 1 97.81 30 THR B N 1
ATOM 1457 C CA . THR B 1 30 ? 4.191 -7.328 -6.672 1 97.81 30 THR B CA 1
ATOM 1458 C C . THR B 1 30 ? 4.609 -5.922 -7.082 1 97.81 30 THR B C 1
ATOM 1460 O O . THR B 1 30 ? 5.348 -5.25 -6.359 1 97.81 30 THR B O 1
ATOM 1463 N N . ASP B 1 31 ? 4.094 -5.508 -8.281 1 98.38 31 ASP B N 1
ATOM 1464 C CA . ASP B 1 31 ? 4.367 -4.152 -8.75 1 98.38 31 ASP B CA 1
ATOM 1465 C C . ASP B 1 31 ? 3.91 -3.119 -7.719 1 98.38 31 ASP B C 1
ATOM 1467 O O . ASP B 1 31 ? 4.645 -2.18 -7.41 1 98.38 31 ASP B O 1
ATOM 1471 N N . LYS B 1 32 ? 2.721 -3.338 -7.227 1 98 32 LYS B N 1
ATOM 1472 C CA . LYS B 1 32 ? 2.133 -2.41 -6.262 1 98 32 LYS B CA 1
ATOM 1473 C C . LYS B 1 32 ? 2.936 -2.383 -4.965 1 98 32 LYS B C 1
ATOM 1475 O O . LYS B 1 32 ? 3.252 -1.311 -4.449 1 98 32 LYS B O 1
ATOM 1480 N N . THR B 1 33 ? 3.293 -3.506 -4.492 1 97.88 33 THR B N 1
ATOM 1481 C CA . THR B 1 33 ? 4.059 -3.588 -3.256 1 97.88 33 THR B CA 1
ATOM 1482 C C . THR B 1 33 ? 5.422 -2.92 -3.418 1 97.88 33 THR B C 1
ATOM 1484 O O . THR B 1 33 ? 5.867 -2.186 -2.533 1 97.88 33 THR B O 1
ATOM 1487 N N . LEU B 1 34 ? 6.047 -3.158 -4.527 1 98.38 34 LEU B N 1
ATOM 1488 C CA . LEU B 1 34 ? 7.355 -2.559 -4.773 1 98.38 34 LEU B CA 1
ATOM 1489 C C . LEU B 1 34 ? 7.262 -1.037 -4.777 1 98.38 34 LEU B C 1
ATOM 1491 O O . LEU B 1 34 ? 8.094 -0.359 -4.168 1 98.38 34 LEU B O 1
ATOM 1495 N N . TYR B 1 35 ? 6.266 -0.54 -5.484 1 98.31 35 TYR B N 1
ATOM 1496 C CA . TYR B 1 35 ? 6.074 0.906 -5.547 1 98.31 35 TYR B CA 1
ATOM 1497 C C . TYR B 1 35 ? 5.871 1.488 -4.152 1 98.31 35 TY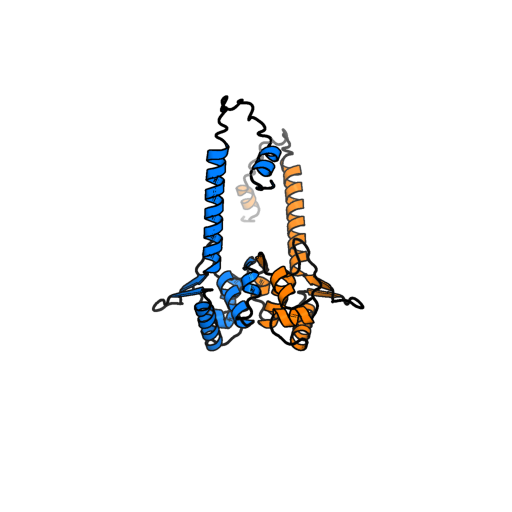R B C 1
ATOM 1499 O O . TYR B 1 35 ? 6.449 2.525 -3.816 1 98.31 35 TYR B O 1
ATOM 1507 N N . ILE B 1 36 ? 5.105 0.863 -3.367 1 97.56 36 ILE B N 1
ATOM 1508 C CA . ILE B 1 36 ? 4.789 1.355 -2.031 1 97.56 36 ILE B CA 1
ATOM 1509 C C . ILE B 1 36 ? 6.043 1.311 -1.157 1 97.56 36 ILE B C 1
ATOM 1511 O O . ILE B 1 36 ? 6.301 2.238 -0.387 1 97.56 36 ILE B O 1
ATOM 1515 N N . VAL B 1 37 ? 6.82 0.238 -1.249 1 96.88 37 VAL B N 1
ATOM 1516 C CA . VAL B 1 37 ? 8.07 0.106 -0.51 1 96.88 37 VAL B CA 1
ATOM 1517 C C . VAL B 1 37 ? 9.039 1.212 -0.929 1 96.88 37 VAL B C 1
ATOM 1519 O O . VAL B 1 37 ? 9.641 1.873 -0.08 1 96.88 37 VAL B O 1
ATOM 1522 N N . LEU B 1 38 ? 9.164 1.477 -2.223 1 97.38 38 LEU B N 1
ATOM 1523 C CA . LEU B 1 38 ? 9.992 2.57 -2.715 1 97.38 38 LEU B CA 1
ATOM 1524 C C . LEU B 1 38 ? 9.555 3.9 -2.107 1 97.38 38 LEU B C 1
ATOM 1526 O O . LEU B 1 38 ? 10.383 4.645 -1.571 1 97.38 38 LEU B O 1
ATOM 1530 N N . GLN B 1 39 ? 8.273 4.141 -2.232 1 95.75 39 GLN B N 1
ATOM 1531 C CA . GLN B 1 39 ? 7.738 5.398 -1.723 1 95.75 39 GLN B CA 1
ATOM 1532 C C . GLN B 1 39 ? 8.008 5.547 -0.228 1 95.75 39 GLN B C 1
ATOM 1534 O O . GLN B 1 39 ? 8.297 6.645 0.25 1 95.75 39 GLN B O 1
ATOM 1539 N N . SER B 1 40 ? 7.934 4.461 0.504 1 94.94 40 SER B N 1
ATOM 1540 C CA . SER B 1 40 ? 8.133 4.48 1.95 1 94.94 40 SER B CA 1
ATOM 1541 C C . SER B 1 40 ? 9.578 4.809 2.307 1 94.94 40 SER B C 1
ATOM 1543 O O . SER B 1 40 ? 9.867 5.219 3.432 1 94.94 40 SER B O 1
ATOM 1545 N N . THR B 1 41 ? 10.5 4.582 1.383 1 94.06 41 THR B N 1
ATOM 1546 C CA . THR B 1 41 ? 11.914 4.812 1.637 1 94.06 41 THR B CA 1
ATOM 1547 C C . THR B 1 41 ? 12.297 6.246 1.289 1 94.06 41 THR B C 1
ATOM 1549 O O . THR B 1 41 ? 13.398 6.699 1.622 1 94.06 41 THR B O 1
ATOM 1552 N N . CYS B 1 42 ? 11.336 6.941 0.534 1 93.69 42 CYS B N 1
ATOM 1553 C CA . CYS B 1 42 ? 11.547 8.359 0.256 1 93.69 42 CYS B CA 1
ATOM 1554 C C . CYS B 1 42 ? 11.164 9.211 1.46 1 93.69 42 CYS B C 1
ATOM 1556 O O . CYS B 1 42 ? 10.008 9.609 1.604 1 93.69 42 CYS B O 1
ATOM 1558 N N . TRP B 1 43 ? 12.031 9.531 2.277 1 85.5 43 TRP B N 1
ATOM 1559 C CA . TRP B 1 43 ? 11.773 10.086 3.6 1 85.5 43 TRP B CA 1
ATOM 1560 C C . TRP B 1 43 ? 11.297 11.531 3.496 1 85.5 43 TRP B C 1
ATOM 1562 O O . TRP B 1 43 ? 11.812 12.305 2.678 1 85.5 43 TRP B O 1
ATOM 1572 N N . GLY B 1 44 ? 10.305 11.828 4.34 1 79.5 44 GLY B N 1
ATOM 1573 C CA . GLY B 1 44 ? 9.828 13.195 4.453 1 79.5 44 GLY B CA 1
ATOM 1574 C C . GLY B 1 44 ? 9.211 13.719 3.17 1 79.5 44 GLY B C 1
ATOM 1575 O O . GLY B 1 44 ? 8.336 13.07 2.584 1 79.5 44 GLY B O 1
ATOM 1576 N N . ASP B 1 45 ? 9.609 14.836 2.764 1 82.25 45 ASP B N 1
ATOM 1577 C CA . ASP B 1 45 ? 9.07 15.508 1.583 1 82.25 45 ASP B CA 1
ATOM 1578 C C . ASP B 1 45 ? 9.898 15.188 0.343 1 82.25 45 ASP B C 1
ATOM 1580 O O . ASP B 1 45 ? 9.672 15.75 -0.729 1 82.25 45 ASP B O 1
ATOM 1584 N N . LYS B 1 46 ? 10.734 14.172 0.447 1 91.25 46 LYS B N 1
ATOM 1585 C CA . LYS B 1 46 ? 11.555 13.805 -0.701 1 91.25 46 LYS B CA 1
ATOM 1586 C C . LYS B 1 46 ? 10.758 12.977 -1.704 1 91.25 46 LYS B C 1
ATOM 1588 O O . LYS B 1 46 ? 9.945 12.141 -1.315 1 91.25 46 LYS B O 1
ATOM 1593 N N . ASP B 1 47 ? 10.977 13.281 -2.943 1 93.88 47 ASP B N 1
ATOM 1594 C CA . ASP B 1 47 ? 10.297 12.547 -4.008 1 93.88 47 ASP B CA 1
ATOM 1595 C C . ASP B 1 47 ? 11.227 11.523 -4.652 1 93.88 47 ASP B C 1
ATOM 1597 O O . ASP B 1 47 ? 10.867 10.883 -5.641 1 93.88 47 ASP B O 1
ATOM 1601 N N . SER B 1 48 ? 12.477 11.391 -4.055 1 96.06 48 SER B N 1
ATOM 1602 C CA . SER B 1 48 ? 13.453 10.469 -4.629 1 96.06 48 SER B CA 1
ATOM 1603 C C . SER B 1 48 ? 14.141 9.648 -3.543 1 96.06 48 SER B C 1
ATOM 1605 O O . SER B 1 48 ? 14.203 10.07 -2.387 1 96.06 48 SER B O 1
ATOM 1607 N N . CYS B 1 49 ? 14.578 8.445 -3.852 1 96.62 49 CYS B N 1
ATOM 1608 C CA . CYS B 1 49 ? 15.258 7.496 -2.977 1 96.62 49 CYS B CA 1
ATOM 1609 C C . CYS B 1 49 ? 16.156 6.562 -3.777 1 96.62 49 CYS B C 1
ATOM 1611 O O . CYS B 1 49 ? 16.078 6.516 -5.008 1 96.62 49 CYS B O 1
ATOM 1613 N N . PHE B 1 50 ? 17.078 5.809 -3.008 1 96.5 50 PHE B N 1
ATOM 1614 C CA . PHE B 1 50 ? 18.047 5.027 -3.775 1 96.5 50 PHE B CA 1
ATOM 1615 C C . PHE B 1 50 ? 18.344 3.703 -3.086 1 96.5 50 PHE B C 1
ATOM 1617 O O . PHE B 1 50 ? 19.5 3.34 -2.9 1 96.5 50 PHE B O 1
ATOM 1624 N N . PRO B 1 51 ? 17.328 3.016 -2.723 1 96.19 51 PRO B N 1
ATOM 1625 C CA . PRO B 1 51 ? 17.609 1.656 -2.248 1 96.19 51 PRO B CA 1
ATOM 1626 C C . PRO B 1 51 ? 18.156 0.747 -3.348 1 96.19 51 PRO B C 1
ATOM 1628 O O . PRO B 1 51 ? 17.75 0.86 -4.504 1 96.19 51 PRO B O 1
ATOM 1631 N N . SER B 1 52 ? 19.078 -0.156 -2.922 1 96.94 52 SER B N 1
ATOM 1632 C CA . SER B 1 52 ? 19.594 -1.098 -3.908 1 96.94 52 SER B CA 1
ATOM 1633 C C . SER B 1 52 ? 18.531 -2.115 -4.316 1 96.94 52 SER B C 1
ATOM 1635 O O . SER B 1 52 ? 17.594 -2.377 -3.562 1 96.94 52 SER B O 1
ATOM 1637 N N . GLN B 1 53 ? 18.734 -2.674 -5.48 1 97.31 53 GLN B N 1
ATOM 1638 C CA . GLN B 1 53 ? 17.812 -3.717 -5.934 1 97.31 53 GLN B CA 1
ATOM 1639 C C . GLN B 1 53 ? 17.844 -4.922 -5 1 97.31 53 GLN B C 1
ATOM 1641 O O . GLN B 1 53 ? 16.828 -5.566 -4.77 1 97.31 53 GLN B O 1
ATOM 1646 N N . LYS B 1 54 ? 19.016 -5.191 -4.496 1 96.62 54 LYS B N 1
ATOM 1647 C CA . LYS B 1 54 ? 19.141 -6.281 -3.535 1 96.62 54 LYS B CA 1
ATOM 1648 C C . LYS B 1 54 ? 18.312 -6.016 -2.281 1 96.62 54 LYS B C 1
ATOM 1650 O O . LYS B 1 54 ? 17.625 -6.906 -1.791 1 96.62 54 LYS B O 1
ATOM 1655 N N . THR B 1 55 ? 18.406 -4.801 -1.786 1 94.94 55 THR B N 1
ATOM 1656 C CA . THR B 1 55 ? 17.625 -4.391 -0.618 1 94.94 55 THR B CA 1
ATOM 1657 C C . THR B 1 55 ? 16.141 -4.508 -0.89 1 94.94 55 THR B C 1
ATOM 1659 O O . THR B 1 55 ? 15.383 -5.023 -0.056 1 94.94 55 THR B O 1
ATOM 1662 N N . LEU B 1 56 ? 15.695 -4.09 -2.018 1 96.44 56 LEU B N 1
ATOM 1663 C CA . LEU B 1 56 ? 14.297 -4.156 -2.41 1 96.44 56 LEU B CA 1
ATOM 1664 C C . LEU B 1 56 ? 13.82 -5.602 -2.51 1 96.44 56 LEU B C 1
ATOM 1666 O O . LEU B 1 56 ? 12.734 -5.938 -2.039 1 96.44 56 LEU B O 1
ATOM 1670 N N . ALA B 1 57 ? 14.664 -6.414 -3.121 1 96.88 57 ALA B N 1
ATOM 1671 C CA . ALA B 1 57 ? 14.352 -7.836 -3.277 1 96.88 57 ALA B CA 1
ATOM 1672 C C . ALA B 1 57 ? 14.141 -8.5 -1.922 1 96.88 57 ALA B C 1
ATOM 1674 O O . ALA B 1 57 ? 13.172 -9.242 -1.731 1 96.88 57 ALA B O 1
ATOM 1675 N N . GLN B 1 58 ? 14.969 -8.18 -0.992 1 93.75 58 GLN B N 1
ATOM 1676 C CA . GLN B 1 58 ? 14.875 -8.734 0.354 1 93.75 58 GLN B CA 1
ATOM 1677 C C . GLN B 1 58 ? 13.648 -8.188 1.085 1 93.75 58 GLN B C 1
ATOM 1679 O O . GLN B 1 58 ? 12.93 -8.938 1.754 1 93.75 58 GLN B O 1
ATOM 1684 N N . ALA B 1 59 ? 13.336 -6.949 0.924 1 92 59 ALA B N 1
ATOM 1685 C CA . ALA B 1 59 ? 12.242 -6.285 1.62 1 92 59 ALA B CA 1
ATOM 1686 C C . ALA B 1 59 ? 10.891 -6.871 1.196 1 92 59 ALA B C 1
ATOM 1688 O O . ALA B 1 59 ? 9.984 -7.004 2.016 1 92 59 ALA B O 1
ATOM 1689 N N . ILE B 1 60 ? 10.742 -7.273 -0.08 1 93.5 60 ILE B N 1
ATOM 1690 C CA . ILE B 1 60 ? 9.43 -7.719 -0.543 1 93.5 60 ILE B CA 1
ATOM 1691 C C . ILE B 1 60 ? 9.461 -9.227 -0.801 1 93.5 60 ILE B C 1
ATOM 1693 O O . ILE B 1 60 ? 8.484 -9.789 -1.311 1 93.5 60 ILE B O 1
ATOM 1697 N N . ASN B 1 61 ? 10.594 -9.852 -0.472 1 93.81 61 ASN B N 1
ATOM 1698 C CA . ASN B 1 61 ? 10.773 -11.289 -0.572 1 93.81 61 ASN B CA 1
ATOM 1699 C C . ASN B 1 61 ? 10.539 -11.789 -1.994 1 93.81 61 ASN B C 1
ATOM 1701 O O . ASN B 1 61 ? 9.742 -12.703 -2.211 1 93.81 61 ASN B O 1
ATOM 1705 N N . ARG B 1 62 ? 11.227 -11.164 -2.912 1 97 62 ARG B N 1
ATOM 1706 C CA . ARG B 1 62 ? 11.211 -11.555 -4.32 1 97 62 ARG B CA 1
ATOM 1707 C C . ARG B 1 62 ? 12.617 -11.562 -4.902 1 97 62 ARG B C 1
ATOM 1709 O O . ARG B 1 62 ? 13.555 -11.047 -4.285 1 97 62 ARG B O 1
ATOM 1716 N N . SER B 1 63 ? 12.789 -12.188 -6.027 1 98.06 63 SER B N 1
ATOM 1717 C CA . SER B 1 63 ? 14.086 -12.258 -6.691 1 98.06 63 SER B CA 1
ATOM 1718 C C . SER B 1 63 ? 14.461 -10.914 -7.312 1 98.06 63 SER B C 1
ATOM 1720 O O . SER B 1 63 ? 13.586 -10.094 -7.613 1 98.06 63 SER B O 1
ATOM 1722 N N . ILE B 1 64 ? 15.766 -10.719 -7.496 1 97.88 64 ILE B N 1
ATOM 1723 C CA . ILE B 1 64 ? 16.25 -9.508 -8.148 1 97.88 64 ILE B CA 1
ATOM 1724 C C . ILE B 1 64 ? 15.648 -9.391 -9.547 1 97.88 64 ILE B C 1
ATOM 1726 O O . ILE B 1 64 ? 15.328 -8.289 -10 1 97.88 64 ILE B O 1
ATOM 1730 N N . ARG B 1 65 ? 15.477 -10.5 -10.164 1 98.62 65 ARG B N 1
ATOM 1731 C CA . ARG B 1 65 ? 14.867 -10.5 -11.484 1 98.62 65 ARG B CA 1
ATOM 1732 C C . ARG B 1 65 ? 13.445 -9.945 -11.438 1 98.62 65 ARG B C 1
ATOM 1734 O O . ARG B 1 65 ? 13.047 -9.172 -12.312 1 98.62 65 ARG B O 1
ATOM 1741 N N . THR B 1 66 ? 12.656 -10.344 -10.438 1 98.5 66 THR B N 1
ATOM 1742 C CA . THR B 1 66 ? 11.289 -9.859 -10.266 1 98.5 66 THR B CA 1
ATOM 1743 C C . THR B 1 66 ? 11.281 -8.352 -10.008 1 98.5 66 THR B C 1
ATOM 1745 O O . THR B 1 66 ? 10.43 -7.637 -10.539 1 98.5 66 THR B O 1
ATOM 1748 N N . ILE B 1 67 ? 12.242 -7.887 -9.227 1 98.62 67 ILE B N 1
ATOM 1749 C CA . ILE B 1 67 ? 12.375 -6.465 -8.945 1 98.62 67 ILE B CA 1
ATOM 1750 C C . ILE B 1 67 ? 12.648 -5.699 -10.234 1 98.62 67 ILE B C 1
ATOM 1752 O O . ILE B 1 67 ? 12.008 -4.68 -10.508 1 98.62 67 ILE B O 1
ATOM 1756 N N . GLN B 1 68 ? 13.516 -6.238 -11.016 1 98.69 68 GLN B N 1
ATOM 1757 C CA . GLN B 1 68 ? 13.883 -5.59 -12.273 1 98.69 68 GLN B CA 1
ATOM 1758 C C . GLN B 1 68 ? 12.688 -5.508 -13.219 1 98.69 68 GLN B C 1
ATOM 1760 O O . GLN B 1 68 ? 12.469 -4.477 -13.859 1 98.69 68 GLN B O 1
ATOM 1765 N N . ARG B 1 69 ? 11.93 -6.508 -13.281 1 98.75 69 ARG B N 1
ATOM 1766 C CA . ARG B 1 69 ? 10.742 -6.527 -14.125 1 98.75 69 ARG B CA 1
ATOM 1767 C C . ARG B 1 69 ? 9.719 -5.508 -13.648 1 98.75 69 ARG B C 1
ATOM 1769 O O . ARG B 1 69 ? 9.117 -4.793 -14.453 1 98.75 69 ARG B O 1
ATOM 1776 N N . SER B 1 70 ? 9.516 -5.484 -12.375 1 98.75 70 SER B N 1
ATOM 1777 C CA . SER B 1 70 ? 8.555 -4.551 -11.797 1 98.75 70 SER B CA 1
ATOM 1778 C C . SER B 1 70 ? 9.016 -3.107 -11.977 1 98.75 70 SER B C 1
ATOM 1780 O O . SER B 1 70 ? 8.203 -2.227 -12.273 1 98.75 70 SER B O 1
ATOM 1782 N N . LEU B 1 71 ? 10.312 -2.867 -11.789 1 98.75 71 LEU B N 1
ATOM 1783 C CA . LEU B 1 71 ? 10.852 -1.527 -11.984 1 98.75 71 LEU B CA 1
ATOM 1784 C C . LEU B 1 71 ? 10.641 -1.068 -13.43 1 98.75 71 LEU B C 1
ATOM 1786 O O . LEU B 1 71 ? 10.289 0.088 -13.672 1 98.75 71 LEU B O 1
ATOM 1790 N N . LYS B 1 72 ? 10.891 -1.948 -14.344 1 98.75 72 LYS B N 1
ATOM 1791 C CA . LYS B 1 72 ? 10.68 -1.636 -15.75 1 98.75 72 LYS B CA 1
ATOM 1792 C C . LYS B 1 72 ? 9.219 -1.285 -16.031 1 98.75 72 LYS B C 1
ATOM 1794 O O . LYS B 1 72 ? 8.93 -0.305 -16.719 1 98.75 72 LYS B O 1
ATOM 1799 N N . LYS B 1 73 ? 8.359 -2.047 -15.492 1 98.69 73 LYS B N 1
ATOM 1800 C CA . LYS B 1 73 ? 6.93 -1.816 -15.672 1 98.69 73 LYS B CA 1
ATOM 1801 C C . LYS B 1 73 ? 6.508 -0.481 -15.062 1 98.69 73 LYS B C 1
ATOM 1803 O O . LYS B 1 73 ? 5.797 0.299 -15.703 1 98.69 73 LYS B O 1
ATOM 1808 N N . LEU B 1 74 ? 6.914 -0.238 -13.844 1 98.62 74 LEU B N 1
ATOM 1809 C CA . LEU B 1 74 ? 6.598 1.007 -13.156 1 98.62 74 LEU B CA 1
ATOM 1810 C C . LEU B 1 74 ? 7.121 2.209 -13.93 1 98.62 74 LEU B C 1
ATOM 1812 O O . LEU B 1 74 ? 6.465 3.25 -13.992 1 98.62 74 LEU B O 1
ATOM 1816 N N . LYS B 1 75 ? 8.32 2 -14.484 1 98.5 75 LYS B N 1
ATOM 1817 C CA . LYS B 1 75 ? 8.898 3.053 -15.312 1 98.5 75 LYS B CA 1
ATOM 1818 C C . LYS B 1 75 ? 8.078 3.264 -16.578 1 98.5 75 LYS B C 1
ATOM 1820 O O . LYS B 1 75 ? 7.742 4.398 -16.922 1 98.5 75 LYS B O 1
ATOM 1825 N N . GLN B 1 76 ? 7.676 2.209 -17.25 1 98.25 76 GLN B N 1
ATOM 1826 C CA . GLN B 1 76 ? 6.918 2.254 -18.5 1 98.25 76 GLN B CA 1
ATOM 1827 C C . GLN B 1 76 ? 5.551 2.893 -18.297 1 98.25 76 GLN B C 1
ATOM 1829 O O . GLN B 1 76 ? 5.051 3.605 -19.172 1 98.25 76 GLN B O 1
ATOM 1834 N N . LEU B 1 77 ? 4.98 2.662 -17.141 1 97.62 77 LEU B N 1
ATOM 1835 C CA . LEU B 1 77 ? 3.639 3.158 -16.859 1 97.62 77 LEU B CA 1
ATOM 1836 C C . LEU B 1 77 ? 3.689 4.574 -16.297 1 97.62 77 LEU B C 1
ATOM 1838 O O . LEU B 1 77 ? 2.65 5.172 -16 1 97.62 77 LEU B O 1
ATOM 1842 N N . GLY B 1 78 ? 4.859 5.121 -16.031 1 96.81 78 GLY B N 1
ATOM 1843 C CA . GLY B 1 78 ? 5.02 6.516 -15.648 1 96.81 78 GLY B CA 1
ATOM 1844 C C . GLY B 1 78 ? 4.887 6.738 -14.156 1 96.81 78 GLY B C 1
ATOM 1845 O O . GLY B 1 78 ? 4.555 7.84 -13.711 1 96.81 78 GLY B O 1
ATOM 1846 N N . TYR B 1 79 ? 5.109 5.719 -13.383 1 97.56 79 TYR B N 1
ATOM 1847 C CA . TYR B 1 79 ? 5.012 5.871 -11.938 1 97.56 79 TYR B CA 1
ATOM 1848 C C . TYR B 1 79 ? 6.344 6.32 -11.344 1 97.56 79 TYR B C 1
ATOM 1850 O O . TYR B 1 79 ? 6.375 7.031 -10.336 1 97.56 79 TYR B O 1
ATOM 1858 N N . ILE B 1 80 ? 7.457 5.859 -11.961 1 98.25 80 ILE B N 1
ATOM 1859 C CA . ILE B 1 80 ? 8.773 6.223 -11.445 1 98.25 80 ILE B CA 1
ATOM 1860 C C . ILE B 1 80 ? 9.703 6.574 -12.602 1 98.25 80 ILE B C 1
ATOM 1862 O O . ILE B 1 80 ? 9.469 6.168 -13.742 1 98.25 80 ILE B O 1
ATOM 1866 N N . LEU B 1 81 ? 10.695 7.398 -12.297 1 98.25 81 LEU B N 1
ATOM 1867 C CA . LEU B 1 81 ? 11.898 7.547 -13.109 1 98.25 81 LEU B CA 1
ATOM 1868 C C . LEU B 1 81 ? 13.078 6.816 -12.469 1 98.25 81 LEU B C 1
ATOM 1870 O O . LEU B 1 81 ? 13.258 6.859 -11.25 1 98.25 81 LEU B O 1
ATOM 1874 N N . VAL B 1 82 ? 13.789 6.133 -13.32 1 98.25 82 VAL B N 1
ATOM 1875 C CA . VAL B 1 82 ? 14.961 5.41 -12.836 1 98.25 82 VAL B CA 1
ATOM 1876 C C . VAL B 1 82 ? 16.219 5.996 -13.461 1 98.25 82 VAL B C 1
ATOM 1878 O O . VAL B 1 82 ? 16.344 6.059 -14.68 1 98.25 82 VAL B O 1
ATOM 1881 N N . GLU B 1 83 ? 17.094 6.496 -12.617 1 98.06 83 GLU B N 1
ATOM 1882 C CA . GLU B 1 83 ? 18.391 7.012 -13.055 1 98.06 83 GLU B CA 1
ATOM 1883 C C . GLU B 1 83 ? 19.531 6.109 -12.594 1 98.06 83 GLU B C 1
ATOM 1885 O O . GLU B 1 83 ? 19.703 5.883 -11.391 1 98.06 83 GLU B O 1
ATOM 1890 N N . LEU B 1 84 ? 20.266 5.703 -13.555 1 96.75 84 LEU B N 1
ATOM 1891 C CA . LEU B 1 84 ? 21.438 4.871 -13.25 1 96.75 84 LEU B CA 1
ATOM 1892 C C . LEU B 1 84 ? 22.562 5.703 -12.656 1 96.75 84 LEU B C 1
ATOM 1894 O O . LEU B 1 84 ? 22.844 6.809 -13.133 1 96.75 84 LEU B O 1
ATOM 1898 N N . ARG B 1 85 ? 23.031 5.23 -11.516 1 96.06 85 ARG B N 1
ATOM 1899 C CA . ARG B 1 85 ? 24.188 5.836 -10.875 1 96.06 85 ARG B CA 1
ATOM 1900 C C . ARG B 1 85 ? 25.375 4.875 -10.867 1 96.06 85 ARG B C 1
ATOM 1902 O O . ARG B 1 85 ? 25.25 3.74 -10.398 1 96.06 85 ARG B O 1
ATOM 1909 N N . ILE B 1 86 ? 26.484 5.32 -11.383 1 94.38 86 ILE B N 1
ATOM 1910 C CA . ILE B 1 86 ? 27.656 4.457 -11.523 1 94.38 86 ILE B CA 1
ATOM 1911 C C . ILE B 1 86 ? 28.234 4.141 -10.148 1 94.38 86 ILE B C 1
ATOM 1913 O O . ILE B 1 86 ? 28.453 5.043 -9.336 1 94.38 86 ILE B O 1
ATOM 1917 N N . GLY B 1 87 ? 28.438 2.865 -9.914 1 95.25 87 GLY B N 1
ATOM 1918 C CA . GLY B 1 87 ? 29.125 2.42 -8.711 1 95.25 87 GLY B CA 1
ATOM 1919 C C . GLY B 1 87 ? 28.219 2.408 -7.484 1 95.25 87 GLY B C 1
ATOM 1920 O O . GLY B 1 87 ? 28.688 2.186 -6.367 1 95.25 87 GLY B O 1
ATOM 1921 N N . THR B 1 88 ? 26.984 2.84 -7.656 1 95.88 88 THR B N 1
ATOM 1922 C CA . THR B 1 88 ? 26.078 2.865 -6.516 1 95.88 88 THR B CA 1
ATOM 1923 C C . THR B 1 88 ? 24.656 2.51 -6.945 1 95.88 88 THR B C 1
ATOM 1925 O O . THR B 1 88 ? 24.422 2.16 -8.102 1 95.88 88 THR B O 1
ATOM 1928 N N . SER B 1 89 ? 23.734 2.48 -6.023 1 96.62 89 SER B N 1
ATOM 1929 C CA . SER B 1 89 ? 22.359 2.098 -6.305 1 96.62 89 SER B CA 1
ATOM 1930 C C . SER B 1 89 ? 21.672 3.121 -7.203 1 96.62 89 SER B C 1
ATOM 1932 O O . SER B 1 89 ? 22.078 4.285 -7.254 1 96.62 89 SER B O 1
ATOM 1934 N N . ASN B 1 90 ? 20.688 2.672 -7.957 1 98 90 ASN B N 1
ATOM 1935 C CA . ASN B 1 90 ? 19.891 3.547 -8.82 1 98 90 ASN B CA 1
ATOM 1936 C C . ASN B 1 90 ? 19.125 4.582 -8.008 1 98 90 ASN B C 1
ATOM 1938 O O . ASN B 1 90 ? 18.781 4.34 -6.848 1 98 90 ASN B O 1
ATOM 1942 N N . LEU B 1 91 ? 18.938 5.762 -8.664 1 98.06 91 LEU B N 1
ATOM 1943 C CA . LEU B 1 91 ? 18.047 6.785 -8.109 1 98.06 91 LEU B CA 1
ATOM 1944 C C . LEU B 1 91 ? 16.625 6.629 -8.633 1 98.06 91 LEU B C 1
ATOM 1946 O O . LEU B 1 91 ? 16.422 6.555 -9.844 1 98.06 91 LEU B O 1
ATOM 1950 N N . TYR B 1 92 ? 15.703 6.488 -7.723 1 98.31 92 TYR B N 1
ATOM 1951 C CA . TYR B 1 92 ? 14.297 6.352 -8.07 1 98.31 92 TYR B CA 1
ATOM 1952 C C . TYR B 1 92 ? 13.523 7.621 -7.727 1 98.31 92 TYR B C 1
ATOM 1954 O O . TYR B 1 92 ? 13.555 8.078 -6.582 1 98.31 92 TYR B O 1
ATOM 1962 N N . THR B 1 93 ? 12.852 8.195 -8.727 1 97.81 93 THR B N 1
ATOM 1963 C CA . THR B 1 93 ? 12.016 9.367 -8.5 1 97.81 93 THR B CA 1
ATOM 1964 C C . THR B 1 93 ? 10.531 9.008 -8.617 1 97.81 93 THR B C 1
ATOM 1966 O O . THR B 1 93 ? 10.102 8.461 -9.633 1 97.81 93 THR B O 1
ATOM 1969 N N . MET B 1 94 ? 9.766 9.297 -7.555 1 97.12 94 MET B N 1
ATOM 1970 C CA . MET B 1 94 ? 8.336 9.023 -7.496 1 97.12 94 MET B CA 1
ATOM 1971 C C . MET B 1 94 ? 7.543 10.102 -8.211 1 97.12 94 MET B C 1
ATOM 1973 O O . MET B 1 94 ? 7.332 11.188 -7.668 1 97.12 94 MET B O 1
ATOM 1977 N N . LEU B 1 95 ? 6.98 9.836 -9.305 1 94.62 95 LEU B N 1
ATOM 1978 C CA . LEU B 1 95 ? 6.441 10.867 -10.18 1 94.62 95 LEU B CA 1
ATOM 1979 C C . LEU B 1 95 ? 5.086 11.352 -9.68 1 94.62 95 LEU B C 1
ATOM 1981 O O . LEU B 1 95 ? 4.754 12.531 -9.812 1 94.62 95 LEU B O 1
ATOM 1985 N N . LYS B 1 96 ? 4.238 10.477 -9.133 1 87.56 96 LYS B N 1
ATOM 1986 C CA . LYS B 1 96 ? 2.941 10.891 -8.609 1 87.56 96 LYS B CA 1
ATOM 1987 C C . LYS B 1 96 ? 3.102 11.797 -7.391 1 87.56 96 LYS B C 1
ATOM 1989 O O . LYS B 1 96 ? 2.283 12.688 -7.16 1 87.56 96 LYS B O 1
ATOM 1994 N N . LYS B 1 97 ? 4.09 11.531 -6.629 1 82.25 97 LYS B N 1
ATOM 1995 C CA . LYS B 1 97 ? 4.383 12.375 -5.473 1 82.25 97 LYS B CA 1
ATOM 1996 C C . LYS B 1 97 ? 4.793 13.781 -5.906 1 82.25 97 LYS B C 1
ATOM 1998 O O . LYS B 1 97 ? 4.391 14.766 -5.289 1 82.25 97 LYS B O 1
ATOM 2003 N N . ILE B 1 98 ? 5.5 13.906 -6.926 1 77.06 98 ILE B N 1
ATOM 2004 C CA . ILE B 1 98 ? 5.941 15.188 -7.469 1 77.06 98 ILE B CA 1
ATOM 2005 C C . ILE B 1 98 ? 4.73 16.016 -7.898 1 77.06 98 ILE B C 1
ATOM 2007 O O . ILE B 1 98 ? 4.652 17.203 -7.613 1 77.06 98 ILE B O 1
ATOM 2011 N N . ILE B 1 99 ? 3.846 15.328 -8.5 1 75.06 99 ILE B N 1
ATOM 2012 C CA . ILE B 1 99 ? 2.672 16 -9.039 1 75.06 99 ILE B CA 1
ATOM 2013 C C . ILE B 1 99 ? 1.791 16.5 -7.898 1 75.06 99 ILE B C 1
ATOM 2015 O O . ILE B 1 99 ? 1.288 17.625 -7.941 1 75.06 99 ILE B O 1
ATOM 2019 N N . SER B 1 100 ? 1.638 15.68 -6.895 1 72.62 100 SER B N 1
ATOM 2020 C CA . SER B 1 100 ? 0.824 16.062 -5.746 1 72.62 100 SER B CA 1
ATOM 2021 C C . SER B 1 100 ? 1.429 17.25 -5.016 1 72.62 100 SER B C 1
ATOM 2023 O O . SER B 1 100 ? 0.708 18.156 -4.598 1 72.62 100 SER B O 1
ATOM 2025 N N . GLN B 1 101 ? 2.703 17.25 -4.887 1 72.19 101 GLN B N 1
ATOM 2026 C CA . GLN B 1 101 ? 3.408 18.328 -4.195 1 72.19 101 GLN B CA 1
ATOM 2027 C C . GLN B 1 101 ? 3.344 19.625 -4.992 1 72.19 101 GLN B C 1
ATOM 2029 O O . GLN B 1 101 ? 3.146 20.703 -4.418 1 72.19 101 GLN B O 1
ATOM 2034 N N . LYS B 1 102 ? 3.469 19.484 -6.215 1 70 102 LYS B N 1
ATOM 2035 C CA . LYS B 1 102 ? 3.389 20.672 -7.066 1 70 102 LYS B CA 1
ATOM 2036 C C . LYS B 1 102 ? 1.984 21.266 -7.047 1 70 102 LYS B C 1
ATOM 2038 O O . LYS B 1 102 ? 1.824 22.484 -6.996 1 70 102 LYS B O 1
ATOM 2043 N N . SER B 1 103 ? 1.05 20.375 -7.113 1 70.81 103 SER B N 1
ATOM 2044 C CA . SER B 1 103 ? -0.33 20.859 -7.066 1 70.81 103 SER B CA 1
ATOM 2045 C C . SER B 1 103 ? -0.641 21.516 -5.73 1 70.81 103 SER B C 1
ATOM 2047 O O . SER B 1 103 ? -1.286 22.578 -5.691 1 70.81 103 SER B O 1
ATOM 2049 N N . GLU B 1 104 ? -0.164 20.953 -4.707 1 67.56 104 GLU B N 1
ATOM 2050 C CA . GLU B 1 104 ? -0.379 21.531 -3.379 1 67.56 104 GLU B CA 1
ATOM 2051 C C . GLU B 1 104 ? 0.331 22.875 -3.232 1 67.56 104 GLU B C 1
ATOM 2053 O O . GLU B 1 104 ? -0.223 23.812 -2.662 1 67.56 104 GLU B O 1
ATOM 2058 N N . LYS B 1 105 ? 1.478 22.938 -3.758 1 66.25 105 LYS B N 1
ATOM 2059 C CA . LYS B 1 105 ? 2.221 24.188 -3.727 1 66.25 105 LYS B CA 1
ATOM 2060 C C . LYS B 1 105 ? 1.53 25.266 -4.57 1 66.25 105 LYS B C 1
ATOM 2062 O O . LYS B 1 105 ? 1.452 26.422 -4.164 1 66.25 105 LYS B O 1
ATOM 2067 N N . ALA B 1 106 ? 1.037 24.797 -5.645 1 66.38 106 ALA B N 1
ATOM 2068 C CA . ALA B 1 106 ? 0.293 25.719 -6.496 1 66.38 106 ALA B CA 1
ATOM 2069 C C . ALA B 1 106 ? -0.986 26.188 -5.809 1 66.38 106 ALA B C 1
ATOM 2071 O O . ALA B 1 106 ? -1.312 27.375 -5.836 1 66.38 106 ALA B O 1
ATOM 2072 N N . VAL B 1 107 ? -1.641 25.266 -5.234 1 63.12 107 VAL B N 1
ATOM 2073 C CA . VAL B 1 107 ? -2.871 25.609 -4.523 1 63.12 107 VAL B CA 1
ATOM 2074 C C . VAL B 1 107 ? -2.559 26.531 -3.359 1 63.12 107 VAL B C 1
ATOM 2076 O O . VAL B 1 107 ? -3.268 27.516 -3.133 1 63.12 107 VAL B O 1
ATOM 2079 N N . LYS B 1 108 ? -1.487 26.172 -2.621 1 64.56 108 LYS B N 1
ATOM 2080 C CA . LYS B 1 108 ? -1.058 27.031 -1.513 1 64.56 108 LYS B CA 1
ATOM 2081 C C . LYS B 1 108 ? -0.685 28.422 -2.004 1 64.56 108 LYS B C 1
ATOM 2083 O O . LYS B 1 108 ? -1.043 29.422 -1.377 1 64.56 108 LYS B O 1
ATOM 2088 N N . LYS B 1 109 ? -0.028 28.562 -3.09 1 69.31 109 LYS B N 1
ATOM 2089 C CA . LYS B 1 109 ? 0.344 29.844 -3.67 1 69.31 109 LYS B CA 1
ATOM 2090 C C . LYS B 1 109 ? -0.89 30.625 -4.121 1 69.31 109 LYS B C 1
ATOM 2092 O O . LYS B 1 109 ? -0.982 31.828 -3.9 1 69.31 109 LYS B O 1
ATOM 2097 N N . VAL B 1 110 ? -1.861 29.938 -4.691 1 68.06 110 VAL B N 1
ATOM 2098 C CA . VAL B 1 110 ? -3.109 30.562 -5.125 1 68.06 110 VAL B CA 1
ATOM 2099 C C . VAL B 1 110 ? -3.885 31.062 -3.908 1 68.06 110 VAL B C 1
ATOM 2101 O O . VAL B 1 110 ? -4.422 32.156 -3.924 1 68.06 110 VAL B O 1
ATOM 2104 N N . ASN B 1 111 ? -3.842 30.297 -2.82 1 63.69 111 ASN B N 1
ATOM 2105 C CA . ASN B 1 111 ? -4.523 30.688 -1.59 1 63.69 111 ASN B CA 1
ATOM 2106 C C . ASN B 1 111 ? -3.836 31.859 -0.914 1 63.69 111 ASN B C 1
ATOM 2108 O O . ASN B 1 111 ? -4.5 32.75 -0.388 1 63.69 111 ASN B O 1
ATOM 2112 N N . GLU B 1 112 ? -2.561 31.797 -0.844 1 69.5 112 GLU B N 1
ATOM 2113 C CA . GLU B 1 112 ? -1.778 32.906 -0.323 1 69.5 112 GLU B CA 1
ATOM 2114 C C . GLU B 1 112 ? -2.027 34.188 -1.129 1 69.5 112 GLU B C 1
ATOM 2116 O O . GLU B 1 112 ? -2.146 35.281 -0.562 1 69.5 112 GLU B O 1
ATOM 2121 N N . LEU B 1 113 ? -2.117 34.062 -2.438 1 68.31 113 LEU B N 1
ATOM 2122 C CA . LEU B 1 113 ? -2.434 35.188 -3.314 1 68.31 113 LEU B CA 1
ATOM 2123 C C . LEU B 1 113 ? -3.865 35.656 -3.094 1 68.31 113 LEU B C 1
ATOM 2125 O O . LEU B 1 113 ? -4.125 36.875 -3.07 1 68.31 113 LEU B O 1
ATOM 2129 N N . ARG B 1 114 ? -4.785 34.75 -2.848 1 67.94 114 ARG B N 1
ATOM 2130 C CA . ARG B 1 114 ? -6.18 35.062 -2.562 1 67.94 114 ARG B CA 1
ATOM 2131 C C . ARG B 1 114 ? -6.309 35.812 -1.233 1 67.94 114 ARG B C 1
ATOM 2133 O O . ARG B 1 114 ? -7.062 36.781 -1.125 1 67.94 114 ARG B O 1
ATOM 2140 N N . GLN B 1 115 ? -5.566 35.344 -0.295 1 66.69 115 GLN B N 1
ATOM 2141 C CA . GLN B 1 115 ? -5.559 36 1.01 1 66.69 115 GLN B CA 1
ATOM 2142 C C . GLN B 1 115 ? -4.934 37.406 0.928 1 66.69 115 GLN B C 1
ATOM 2144 O O . GLN B 1 115 ? -5.414 38.344 1.559 1 66.69 115 GLN B O 1
ATOM 2149 N N . LYS B 1 116 ? -3.891 37.5 0.217 1 64.5 116 LYS B N 1
ATOM 2150 C CA . LYS B 1 116 ? -3.219 38.781 -0.002 1 64.5 116 LYS B CA 1
ATOM 2151 C C . LYS B 1 116 ? -4.102 39.719 -0.802 1 64.5 116 LYS B C 1
ATOM 2153 O O . LYS B 1 116 ? -4.168 40.938 -0.5 1 64.5 116 LYS B O 1
ATOM 2158 N N . PHE B 1 117 ? -4.789 39.219 -1.771 1 62.06 117 PHE B N 1
ATOM 2159 C CA . PHE B 1 117 ? -5.648 40.062 -2.594 1 62.06 117 PHE B CA 1
ATOM 2160 C C . PHE B 1 117 ? -7.043 40.156 -1.986 1 62.06 117 PHE B C 1
ATOM 2162 O O . PHE B 1 117 ? -7.762 41.125 -2.232 1 62.06 117 PHE B O 1
ATOM 2169 N N . GLY B 1 118 ? -7.461 39.031 -1.303 1 54.12 118 GLY B N 1
ATOM 2170 C CA . GLY B 1 118 ? -8.742 39.094 -0.625 1 54.12 118 GLY B CA 1
ATOM 2171 C C . GLY B 1 118 ? -8.797 40.125 0.485 1 54.12 118 GLY B C 1
ATOM 2172 O O . GLY B 1 118 ? -9.875 40.562 0.868 1 54.12 118 GLY B O 1
ATOM 2173 N N . ASN B 1 119 ? -7.734 40.344 1.393 1 50.12 119 ASN B N 1
ATOM 2174 C CA . ASN B 1 119 ? -7.711 41.375 2.402 1 50.12 119 ASN B CA 1
ATOM 2175 C C . ASN B 1 119 ? -7.719 42.781 1.769 1 50.12 119 ASN B C 1
ATOM 2177 O O . ASN B 1 119 ? -7.617 43.781 2.469 1 50.12 119 ASN B O 1
ATOM 2181 N N . LYS B 1 120 ? -7.48 43 0.498 1 43.22 120 LYS B N 1
ATOM 2182 C CA . LYS B 1 120 ? -7.711 44.312 -0.096 1 43.22 120 LYS B CA 1
ATOM 2183 C C . LYS B 1 120 ? -9.195 44.531 -0.374 1 43.22 120 LYS B C 1
ATOM 2185 O O . LYS B 1 120 ? -9.734 44.031 -1.357 1 43.22 120 LYS B O 1
ATOM 2190 N N . LYS B 1 121 ? -10.047 44.5 0.629 1 40.72 121 LYS B N 1
ATOM 2191 C CA . LYS B 1 121 ? -11.359 45.125 0.567 1 40.72 121 LYS B CA 1
ATOM 2192 C C . LYS B 1 121 ? -11.25 46.531 -0.037 1 40.72 121 LYS B C 1
ATOM 2194 O O . LYS B 1 121 ? -10.641 47.438 0.553 1 40.72 121 LYS B O 1
ATOM 2199 N N . LYS B 1 122 ? -11.188 46.719 -1.229 1 38.75 122 LYS B N 1
ATOM 2200 C CA . LYS B 1 122 ? -11.492 48.031 -1.798 1 38.75 122 LYS B CA 1
ATOM 2201 C C . LYS B 1 122 ? -12.844 48.562 -1.312 1 38.75 122 LYS B C 1
ATOM 2203 O O . LYS B 1 122 ? -13.859 47.875 -1.46 1 38.75 122 LYS B O 1
ATOM 2208 N N . GLN B 1 123 ? -12.969 49.438 -0.181 1 39.59 123 GLN B N 1
ATOM 2209 C CA . GLN B 1 123 ? -13.984 50.469 0 1 39.59 123 GLN B CA 1
ATOM 2210 C C . GLN B 1 123 ? -14.352 51.125 -1.329 1 39.59 123 GLN B C 1
ATOM 2212 O O . GLN B 1 123 ? -13.719 52.094 -1.739 1 39.59 123 GLN B O 1
ATOM 2217 N N . ASP B 1 124 ? -14.422 50.469 -2.404 1 34.38 124 ASP B N 1
ATOM 2218 C CA . ASP B 1 124 ? -14.875 51.156 -3.615 1 34.38 124 ASP B CA 1
ATOM 2219 C C . ASP B 1 124 ? -16.25 51.781 -3.41 1 34.38 124 ASP B C 1
ATOM 2221 O O . ASP B 1 124 ? -17.203 51.094 -3.025 1 34.38 124 ASP B O 1
ATOM 2225 N N . ASN B 1 125 ? -16.359 53.062 -2.838 1 38.16 125 ASN B N 1
ATOM 2226 C CA . ASN B 1 125 ? -17.453 54.031 -2.865 1 38.16 125 ASN B CA 1
ATOM 2227 C C . ASN B 1 125 ? -18.281 53.906 -4.141 1 38.16 125 ASN B C 1
ATOM 2229 O O . ASN B 1 125 ? -19.062 54.781 -4.473 1 38.16 125 ASN B O 1
ATOM 2233 N N . TRP B 1 12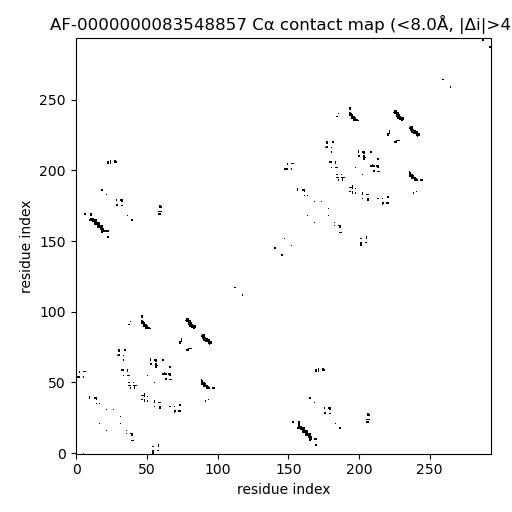6 ? -17.656 53.344 -5.172 1 34.62 126 TRP B N 1
ATOM 2234 C CA . TRP B 1 126 ? -18.188 53.688 -6.48 1 34.62 126 TRP B CA 1
ATOM 2235 C C . TRP B 1 126 ? -19.672 53.344 -6.582 1 34.62 126 TRP B C 1
ATOM 2237 O O . TRP B 1 126 ? -20.484 54.156 -7.031 1 34.62 126 TRP B O 1
ATOM 2247 N N . ASN B 1 127 ? -20.094 52.062 -6.812 1 36.34 127 ASN B N 1
ATOM 2248 C CA . ASN B 1 127 ? -21.062 51.812 -7.883 1 36.34 127 ASN B CA 1
ATOM 2249 C C . ASN B 1 127 ? -22.5 51.875 -7.371 1 36.34 127 ASN B C 1
ATOM 2251 O O . ASN B 1 127 ? -23.062 50.844 -6.98 1 36.34 127 ASN B O 1
ATOM 2255 N N . ASP B 1 128 ? -22.781 52.875 -6.445 1 35.88 128 ASP B N 1
ATOM 2256 C CA . ASP B 1 128 ? -24.172 53.031 -6.02 1 35.88 128 ASP B CA 1
ATOM 2257 C C . ASP B 1 128 ? -25.109 53.125 -7.227 1 35.88 128 ASP B C 1
ATOM 2259 O O . ASP B 1 128 ? -26.203 53.688 -7.125 1 35.88 128 ASP B O 1
ATOM 2263 N N . TYR B 1 129 ? -24.531 53.125 -8.484 1 40.97 129 TYR B N 1
ATOM 2264 C CA . TYR B 1 129 ? -25.547 53.562 -9.422 1 40.97 129 TYR B CA 1
ATOM 2265 C C . TYR B 1 129 ? -26.703 52.562 -9.477 1 40.97 129 TYR B C 1
ATOM 2267 O O . TYR B 1 129 ? -26.5 51.344 -9.445 1 40.97 129 TYR B O 1
ATOM 2275 N N . PRO B 1 130 ? -27.859 52.938 -9.133 1 39.22 130 PRO B N 1
ATOM 2276 C CA . PRO B 1 130 ? -29.094 52.156 -9.141 1 39.22 130 PRO B CA 1
ATOM 2277 C C . PRO B 1 130 ? -29.297 51.406 -10.461 1 39.22 130 PRO B C 1
ATOM 2279 O O . PRO B 1 130 ? -29.25 52.031 -11.531 1 39.22 130 PRO B O 1
ATOM 2282 N N . GLN B 1 131 ? -28.703 50.25 -10.648 1 32.91 131 GLN B N 1
ATOM 2283 C CA . GLN B 1 131 ? -28.828 49.469 -11.883 1 32.91 131 GLN B CA 1
ATOM 2284 C C . GLN B 1 131 ? -30.281 49.375 -12.328 1 32.91 131 GLN B C 1
ATOM 2286 O O . GLN B 1 131 ? -31.156 49.062 -11.531 1 32.91 131 GLN B O 1
ATOM 2291 N N . ARG B 1 132 ? -30.578 50.125 -13.414 1 40.59 132 ARG B N 1
ATOM 2292 C CA . ARG B 1 132 ? -31.875 50.25 -14.086 1 40.59 132 ARG B CA 1
ATOM 2293 C C . ARG B 1 132 ? -32.438 48.875 -14.414 1 40.59 132 ARG B C 1
ATOM 2295 O O . ARG B 1 132 ? -31.75 48 -14.945 1 40.59 132 ARG B O 1
ATOM 2302 N N . GLU B 1 133 ? -33.375 48.406 -13.664 1 36.06 133 GLU B N 1
ATOM 2303 C CA . GLU B 1 133 ? -34.156 47.188 -13.836 1 36.06 133 GLU B CA 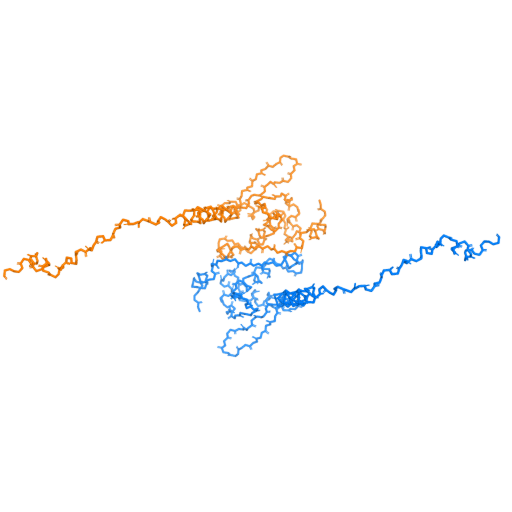1
ATOM 2304 C C . GLU B 1 133 ? -34.719 47.094 -15.242 1 36.06 133 GLU B C 1
ATOM 2306 O O . GLU B 1 133 ? -35.625 47.844 -15.609 1 36.06 133 GLU B O 1
ATOM 2311 N N . TYR B 1 134 ? -33.844 46.969 -16.281 1 37.91 134 TYR B N 1
ATOM 2312 C CA . TYR B 1 134 ? -34.375 46.875 -17.641 1 37.91 134 TYR B CA 1
ATOM 2313 C C . TYR B 1 134 ? -35.406 45.719 -17.719 1 37.91 134 TYR B C 1
ATOM 2315 O O . TYR B 1 134 ? -35.156 44.625 -17.188 1 37.91 134 TYR B O 1
ATOM 2323 N N . ASN B 1 135 ? -36.656 46.031 -17.719 1 42.84 135 ASN B N 1
ATOM 2324 C CA . ASN B 1 135 ? -37.812 45.188 -17.875 1 42.84 135 ASN B CA 1
ATOM 2325 C C . ASN B 1 135 ? -37.75 44.344 -19.156 1 42.84 135 ASN B C 1
ATOM 2327 O O . ASN B 1 135 ? -37.906 44.875 -20.25 1 42.84 135 ASN B O 1
ATOM 2331 N N . PHE B 1 136 ? -36.938 43.312 -19.109 1 41 136 PHE B N 1
ATOM 2332 C CA . PHE B 1 136 ? -36.594 42.375 -20.203 1 41 136 PHE B CA 1
ATOM 2333 C C . PHE B 1 136 ? -37.875 41.812 -20.828 1 41 136 PHE B C 1
ATOM 2335 O O . PHE B 1 136 ? -37.844 41.25 -21.906 1 41 136 PHE B O 1
ATOM 2342 N N . ASP B 1 137 ? -39 41.875 -20 1 47.28 137 ASP B N 1
ATOM 2343 C CA . ASP B 1 137 ? -40.188 41.25 -20.594 1 47.28 137 ASP B CA 1
ATOM 2344 C C . ASP B 1 137 ? -40.531 41.906 -21.938 1 47.28 137 ASP B C 1
ATOM 2346 O O . ASP B 1 137 ? -40.938 41.188 -22.875 1 47.28 137 ASP B O 1
ATOM 2350 N N . GLU B 1 138 ? -40.375 43.25 -21.906 1 46.97 138 GLU B N 1
ATOM 2351 C CA . GLU B 1 138 ? -40.875 43.969 -23.078 1 46.97 138 GLU B CA 1
ATOM 2352 C C . GLU B 1 138 ? -40.031 43.656 -24.312 1 46.97 138 GLU B C 1
ATOM 2354 O O . GLU B 1 138 ? -40.562 43.688 -25.438 1 46.97 138 GLU B O 1
ATOM 2359 N N . LEU B 1 139 ? -38.781 43.438 -24.047 1 42.59 139 LEU B N 1
ATOM 2360 C CA . LEU B 1 139 ? -37.938 43.312 -25.234 1 42.59 139 LEU B CA 1
ATOM 2361 C C . LEU B 1 139 ? -38.25 42.031 -25.984 1 42.59 139 LEU B C 1
ATOM 2363 O O . LEU B 1 139 ? -38.25 42 -27.219 1 42.59 139 LEU B O 1
ATOM 2367 N N . GLU B 1 140 ? -38.438 41.062 -25.125 1 44.06 140 GLU B N 1
ATOM 2368 C CA . GLU B 1 140 ? -38.688 39.781 -25.797 1 44.06 140 GLU B CA 1
ATOM 2369 C C . GLU B 1 140 ? -39.938 39.844 -26.688 1 44.06 140 GLU B C 1
ATOM 2371 O O . GLU B 1 140 ? -40.031 39.156 -27.703 1 44.06 140 GLU B O 1
ATOM 2376 N N . LYS B 1 141 ? -40.906 40.594 -26.281 1 49.12 141 LYS B N 1
ATOM 2377 C CA . LYS B 1 141 ? -42.094 40.688 -27.125 1 49.12 141 LYS B CA 1
ATOM 2378 C C . LYS B 1 141 ? -41.75 41.25 -28.5 1 49.12 141 LYS B C 1
ATOM 2380 O O . LYS B 1 141 ? -42.406 40.906 -29.484 1 49.12 141 LYS B O 1
ATOM 2385 N N . LYS B 1 142 ? -40.812 42.219 -28.438 1 50.38 142 LYS B N 1
ATOM 2386 C CA . LYS B 1 142 ? -40.469 42.875 -29.703 1 50.38 142 LYS B CA 1
ATOM 2387 C C . LYS B 1 142 ? -39.812 41.875 -30.672 1 50.38 142 LYS B C 1
ATOM 2389 O O . LYS B 1 142 ? -40.062 41.938 -31.891 1 50.38 142 LYS B O 1
ATOM 2394 N N . LEU B 1 143 ? -38.969 41.094 -30.031 1 42.09 143 LEU B N 1
ATOM 2395 C CA . LEU B 1 143 ? -38.188 40.281 -30.969 1 42.09 143 LEU B CA 1
ATOM 2396 C C . LEU B 1 143 ? -39.062 39.125 -31.5 1 42.09 143 LEU B C 1
ATOM 2398 O O . LEU B 1 143 ? -38.781 38.594 -32.562 1 42.09 143 LEU B O 1
ATOM 2402 N N . LEU B 1 144 ? -39.781 38.656 -30.5 1 50.34 144 LEU B N 1
ATOM 2403 C CA . LEU B 1 144 ? -40.438 37.469 -31 1 50.34 144 LEU B CA 1
ATOM 2404 C C . LEU B 1 144 ? -41.469 37.844 -32.062 1 50.34 144 LEU B C 1
ATOM 2406 O O . LEU B 1 144 ? -42.188 36.969 -32.562 1 50.34 144 LEU B O 1
ATOM 2410 N N . GLY B 1 145 ? -41.062 38.625 -33.062 1 44.53 145 GLY B N 1
ATOM 2411 C CA . GLY B 1 145 ? -41.656 38.844 -34.375 1 44.53 145 GLY B CA 1
ATOM 2412 C C . GLY B 1 145 ? -43.156 38.594 -34.375 1 44.53 145 GLY B C 1
ATOM 2413 O O . GLY B 1 145 ? -43.719 38.375 -35.438 1 44.53 145 GLY B O 1
ATOM 2414 N N . TRP B 1 146 ? -43.812 38.281 -33.219 1 40.56 146 TRP B N 1
ATOM 2415 C CA . TRP B 1 146 ? -45.25 38.125 -33.438 1 40.56 146 TRP B CA 1
ATOM 2416 C C . TRP B 1 146 ? -45.875 39.438 -33.812 1 40.56 146 TRP B C 1
ATOM 2418 O O . TRP B 1 146 ? -45.688 40.438 -33.094 1 40.56 146 TRP B O 1
ATOM 2428 N N . GLU B 1 147 ? -46.125 39.781 -35.094 1 31.97 147 GLU B N 1
ATOM 2429 C CA . GLU B 1 147 ? -47.25 40.562 -35.531 1 31.97 147 GLU B CA 1
ATOM 2430 C C . GLU B 1 147 ? -48.531 40.188 -34.781 1 31.97 147 GLU B C 1
ATOM 2432 O O . GLU B 1 147 ? -48.719 39.031 -34.469 1 31.97 147 GLU B O 1
#

Organism: NCBI:txid360422

Radius of gyration: 30.23 Å; Cα contacts (8 Å, |Δi|>4): 302; chains: 2; bounding box: 87×73×92 Å

Foldseek 3Di:
DDLVVVCVVQVDDDFDDDVVLVPPPLDDPLLVVLLRSQRSQQPDLGQKDFDALVNSCSNSVHDSVSSVVSVVSCVVVPQWDWADDPPGTIMIGGRVSVVVVVVVVVVVVVVVVCVVVVVPPPPPPPDPPPPPPPPCVVVVVVPVPDD/DDLVVVCVVQVDDDFDDDVVLVPPPLDDPLLVVLLRSQRSQQPDLGQKDFDALVNSCSNSVHDSVSSVVSVVSCVVVPQWDWADDPPGGIMIGGRVSVVVVVVVVVVVVVVVVCVVVVVPPPPCPPDPPPPPPPPVVVVVVVPVPDD

=== Feature glossary ===
Legend for the data blocks above and below:

— What the protein is —

Sequence gives the chain of amino acids in standard one-letter code (A=alanine, C=cysteine, …, Y=tyrosine), read N→C. It is the only feature that is directly encoded by the gene; all structural features are derived from the folded form of this sequence.

The annotation block draws on four external resources. InterPro: which protein families and domains the sequence belongs to. GO: standardized terms for what the protein does, what process it participates in, and where in the cell it acts. CATH: which structural fold it has in the CATH hierarchy. Organism: the species of origin.

— Where its atoms are —

Atomic coordinates in PDBx/mmCIF format — the same representation the Protein Data Bank distributes. Each line of the _atom_site loop places one backbone atom in Cartesian space (units: ångströms, origin: arbitrary).

Six rendered views show the 3D structure from the faces of a cube — i.e. along ±x, ±y, ±z. Rendering representation is drawn randomly per protein from cartoon (secondary-structure ribbons), sticks (backbone bonds), or molecular surface; coloring is either N→C rainbow (blue at the N-terminus through red at the C-terminus) or one color per chain.

— Local backbone conformation —

DSSP 8-state secondary structure assigns each residue one of H (α-helix), G (3₁₀-helix), I (π-helix), E (extended β-strand), B (isolated β-bridge), T (hydrogen-bonded turn), S (bend), or '-' (coil). The assignment is computed from backbone hydrogen-bond geometry via the Kabsch–Sander algorithm.

P-SEA three-state annotation labels each residue as helix, strand, or coil based purely on the geometry of the Cα trace. It serves as a fallback when the full backbone (and thus DSSP) is unavailable.

φ (phi) and ψ (psi) are the two rotatable backbone dihedrals per residue: φ is the C(i-1)–N–Cα–C torsion, ψ is the N–Cα–C–N(i+1) torsion, both in degrees on (−180°, 180°]. α-helical residues cluster near (−60°, −45°); β-strand residues near (−120°, +130°). A Ramachandran plot is simply a scatter of (φ, ψ) for every residue.

— Global shape and packing —

Radius of gyration (Rg) is the root-mean-square distance of Cα atoms from their centroid — a single number for overall size and compactness. A globular domain of N residues has Rg ≈ 2.2·N^0.38 Å; an extended or disordered chain has a much larger Rg. The Cα contact count is the number of residue pairs whose Cα atoms are within 8 Å and are more than four positions apart in sequence — a standard proxy for tertiary packing density. The bounding box is the smallest axis-aligned box enclosing all Cα atoms.

Accessible surface area quantifies burial. A residue with SASA near zero is packed into the hydrophobic core; one with SASA >100 Å² sits on the surface. Computed here via the Shrake–Rupley numerical algorithm with a 1.4 Å probe.

The contact map is a binary N×N matrix image: pixel (i, j) is dark where Cα_i and Cα_j are within 8 Å and |i−j|>4. Because the |i−j|>4 filter removes local helical contacts, off-diagonal stripes parallel to the main diagonal indicate parallel β-sheets; stripes perpendicular to it indicate antiparallel β-sheets. The Ramachandran plot scatters every residue's (φ, ψ) pair against the sterically allowed regions. The PAE heatmap renders the predicted-aligned-error matrix.

— Structural neighborhood —

A 3Di character summarizes, for each residue, the relative orientation of the Cα frame of its nearest spatial neighbor. Because it encodes fold topology rather than chemistry, 3Di alignments detect remote structural similarity that sequence alignment misses.

Structural nearest neighbors (via Foldseek easy-search vs the PDB). Reported per hit: target PDB id, E-value, and alignment TM-score. A TM-score above ~0.5 is the conventional threshold for 'same fold'.

— Confidence and disorder —

For AlphaFold models, the B-factor field carries pLDDT — the model's own estimate of local accuracy on a 0–100 scale. Regions with pLDDT<50 should be treated as essentially unmodeled; they often correspond to intrinsically disordered segments.

B-factor (Debye–Waller factor) reflects atomic displacement in the crystal lattice. It is an experimental observable (units Å²), not a prediction; low values mean the atom is pinned down, high values mean it moves or is heterogeneous across the crystal.

Predicted Aligned Error (PAE) is an AlphaFold confidence matrix: entry (i, j) is the expected error in the position of residue j, in ångströms, when the prediction is superimposed on the true structure at residue i. Low PAE within a block of residues means that block is internally rigid and well-predicted; high PAE between two blocks means their relative placement is uncertain even if each block individually is confident.